Protein AF-A0A0D0E452-F1 (afdb_monomer_lite)

pLDDT: mean 76.48, std 16.0, range [31.0, 94.06]

Secondary structure (DSSP, 8-state):
-HHHHHHHHHTTSHHHHHHHHHHHHHS-SSTTT--HHHHHHIIIIII-TT---PPPPTTSS---HHHHHHHHHHH-HHHHHHHHHHHHHIIIIIHHHHHHHHSTT-TT--GGGGHHHHHHHHHHHHHHHH-THHHH-SS--GGGTSTTSPPPSSHHHHHHHHHHHHTT--TTHHHHHHHHHHHHHHHH-

Sequence (189 aa):
TAAELQVVEVSGRGGVKAASIAGAIFNHKDDKKGVHDTHCQYFEVIKGCGRSVTFSDTSNVQYRHMEQNLFNALHDSPTLTELAVLVWYSAAVGHPYMYYVQGEGTEEMCVLDLGPLHDQVKLHIQKFIDHPDLLLAKDAYAGTRTLDGSYWHVPGAITAVQQLARDGKLPHLCIALITFFTGSLIVWN

Structure (mmCIF, N/CA/C/O backbone):
data_AF-A0A0D0E452-F1
#
_entry.id   AF-A0A0D0E452-F1
#
loop_
_atom_site.group_PDB
_atom_site.id
_atom_site.type_symbol
_atom_site.label_atom_id
_atom_site.label_alt_id
_atom_site.label_comp_id
_atom_site.label_asym_id
_atom_site.label_entity_id
_atom_site.label_seq_id
_atom_site.pdbx_PDB_ins_code
_atom_site.Cartn_x
_atom_site.Cartn_y
_atom_site.Cartn_z
_atom_site.occupancy
_atom_site.B_iso_or_equiv
_atom_site.auth_seq_id
_atom_site.auth_comp_id
_atom_site.auth_asym_id
_atom_site.auth_atom_id
_atom_site.pdbx_PDB_model_num
ATOM 1 N N . THR A 1 1 ? -16.832 -17.266 -2.281 1.00 40.66 1 THR A N 1
ATOM 2 C CA . THR A 1 1 ? -18.293 -17.247 -1.991 1.00 40.66 1 THR A CA 1
ATOM 3 C C . THR A 1 1 ? -18.840 -15.836 -2.159 1.00 40.66 1 THR A C 1
ATOM 5 O O . THR A 1 1 ? -18.062 -14.896 -2.175 1.00 40.66 1 THR A O 1
ATOM 8 N N . ALA A 1 2 ? -20.160 -15.647 -2.289 1.00 31.67 2 ALA A N 1
ATOM 9 C CA . ALA A 1 2 ? -20.773 -14.314 -2.444 1.00 31.67 2 ALA A CA 1
ATOM 10 C C . ALA A 1 2 ? -20.379 -13.311 -1.332 1.00 31.67 2 ALA A C 1
ATOM 12 O O . ALA A 1 2 ? -20.322 -12.112 -1.579 1.00 31.67 2 ALA A O 1
ATOM 13 N N . ALA A 1 3 ? -20.028 -13.812 -0.142 1.00 31.00 3 ALA A N 1
ATOM 14 C CA . ALA A 1 3 ? -19.471 -13.024 0.956 1.00 31.00 3 ALA A CA 1
ATOM 15 C C . ALA A 1 3 ? -18.056 -12.482 0.668 1.00 31.00 3 ALA A C 1
ATOM 17 O O . ALA A 1 3 ? -17.771 -11.346 1.014 1.00 31.00 3 ALA A O 1
ATOM 18 N N . GLU A 1 4 ? -17.183 -13.238 -0.004 1.00 45.44 4 GLU A N 1
ATOM 19 C CA . GLU A 1 4 ? -15.844 -12.762 -0.399 1.00 45.44 4 GLU A CA 1
ATOM 20 C C . GLU A 1 4 ? -15.934 -11.680 -1.482 1.00 45.44 4 GLU A C 1
ATOM 22 O O . GLU A 1 4 ? -15.191 -10.707 -1.443 1.00 45.44 4 GLU A O 1
ATOM 27 N N . LEU A 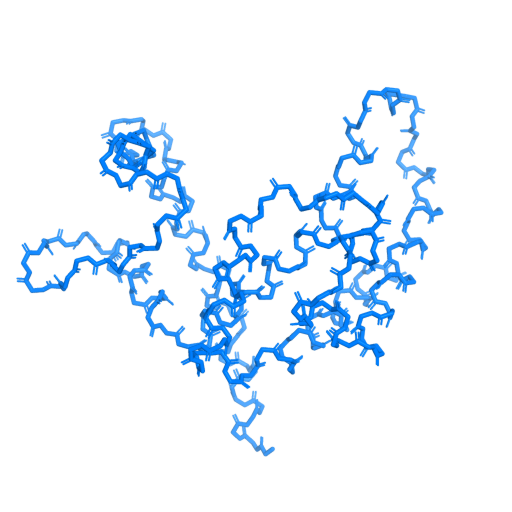1 5 ? -16.894 -11.805 -2.405 1.00 46.44 5 LEU A N 1
ATOM 28 C CA . LEU A 1 5 ? -17.164 -10.782 -3.419 1.00 46.44 5 LEU A CA 1
ATOM 29 C C . LEU A 1 5 ? -17.742 -9.501 -2.800 1.00 46.44 5 LEU A C 1
ATOM 31 O O . LEU A 1 5 ? -17.298 -8.417 -3.159 1.00 46.44 5 LEU A O 1
ATOM 35 N N . GLN A 1 6 ? -18.651 -9.609 -1.823 1.00 44.78 6 GLN A N 1
ATOM 36 C CA . GLN A 1 6 ? -19.116 -8.445 -1.061 1.00 44.78 6 GLN A CA 1
ATOM 37 C C . GLN A 1 6 ? -18.009 -7.816 -0.214 1.00 44.78 6 GLN A C 1
ATOM 39 O O . GLN A 1 6 ? -17.948 -6.597 -0.127 1.00 44.78 6 GLN A O 1
ATOM 44 N N . VAL A 1 7 ? -17.118 -8.609 0.388 1.00 44.06 7 VAL A N 1
ATOM 45 C CA . VAL A 1 7 ? -15.958 -8.077 1.118 1.00 44.06 7 VAL A CA 1
ATOM 46 C C . VAL A 1 7 ? -15.059 -7.281 0.174 1.00 44.06 7 VAL A C 1
ATOM 48 O O . VAL A 1 7 ? -14.664 -6.182 0.532 1.00 44.06 7 VAL A O 1
ATOM 51 N N . VAL A 1 8 ? -14.804 -7.763 -1.046 1.00 48.84 8 VAL A N 1
ATOM 52 C CA . VAL A 1 8 ? -14.020 -7.034 -2.061 1.00 48.84 8 VAL A CA 1
ATOM 53 C C . VAL A 1 8 ? -14.734 -5.762 -2.546 1.00 48.84 8 VAL A C 1
ATOM 55 O O . VAL A 1 8 ? -14.093 -4.731 -2.724 1.00 48.84 8 VAL A O 1
ATOM 58 N N . GLU A 1 9 ? -16.056 -5.800 -2.722 1.00 41.38 9 GLU A N 1
ATOM 59 C CA . GLU A 1 9 ? -16.851 -4.659 -3.203 1.00 41.38 9 GLU A CA 1
ATOM 60 C C . GLU A 1 9 ? -17.046 -3.571 -2.123 1.00 41.38 9 GLU A C 1
ATOM 62 O O . GLU A 1 9 ? -16.980 -2.375 -2.411 1.00 41.38 9 GLU A O 1
ATOM 67 N N . VAL A 1 10 ? -17.211 -3.971 -0.856 1.00 45.47 10 VAL A N 1
ATOM 68 C CA . VAL A 1 10 ? -17.295 -3.074 0.312 1.00 45.47 10 VAL A CA 1
ATOM 69 C C . VAL A 1 10 ? -15.907 -2.546 0.713 1.00 45.47 10 VAL A C 1
ATOM 71 O O . VAL A 1 10 ? -15.796 -1.404 1.158 1.00 45.47 10 VAL A O 1
ATOM 74 N N . SER A 1 11 ? -14.839 -3.311 0.458 1.00 46.31 11 SER A N 1
ATOM 75 C CA . SER A 1 11 ? -13.425 -2.923 0.632 1.00 46.31 11 SER A CA 1
ATOM 76 C C . SER A 1 11 ? -12.894 -2.029 -0.506 1.00 46.31 11 SER A C 1
ATOM 78 O O . SER A 1 11 ? -11.696 -1.880 -0.723 1.00 46.31 11 SER A O 1
ATOM 80 N N . GLY A 1 12 ? -13.772 -1.404 -1.291 1.00 52.22 12 GLY A N 1
ATOM 81 C CA . GLY A 1 12 ? -13.327 -0.608 -2.432 1.00 52.22 12 GLY A CA 1
ATOM 82 C C . GLY A 1 12 ? -12.670 0.731 -2.079 1.00 52.22 12 GLY A C 1
ATOM 83 O O . GLY A 1 12 ? -12.083 1.349 -2.969 1.00 52.22 12 GLY A O 1
ATOM 84 N N . ARG A 1 13 ? -12.841 1.276 -0.861 1.00 60.00 13 ARG A N 1
ATOM 85 C CA . ARG A 1 13 ? -12.525 2.701 -0.585 1.00 60.00 13 ARG A CA 1
ATOM 86 C C . ARG A 1 13 ? -12.171 3.055 0.863 1.00 60.00 13 ARG A C 1
ATOM 88 O O . ARG A 1 13 ? -11.947 4.242 1.122 1.00 60.00 13 ARG A O 1
ATOM 95 N N . GLY A 1 14 ? -12.144 2.107 1.798 1.00 78.38 14 GLY A N 1
ATOM 96 C CA . GLY A 1 14 ? -11.944 2.404 3.221 1.00 78.38 14 GLY A CA 1
ATOM 97 C C . GLY A 1 14 ? -10.585 3.049 3.479 1.00 78.38 14 GLY A C 1
ATOM 98 O O . GLY A 1 14 ? -10.500 4.144 4.040 1.00 78.38 14 GLY A O 1
ATOM 99 N N . GLY A 1 15 ? -9.523 2.429 2.967 1.00 81.75 15 GLY A N 1
ATOM 100 C CA . GLY A 1 15 ? -8.143 2.873 3.135 1.00 81.75 15 GLY A CA 1
ATOM 101 C C . GLY A 1 15 ? -7.854 4.188 2.419 1.00 81.75 15 GLY A C 1
ATOM 102 O O . GLY A 1 15 ? -7.293 5.107 3.014 1.00 81.75 15 GLY A O 1
ATOM 103 N N . VAL A 1 16 ? -8.306 4.341 1.169 1.00 84.12 16 VAL A N 1
ATOM 104 C CA . VAL A 1 16 ? -8.125 5.592 0.404 1.00 84.12 16 VAL A CA 1
ATOM 105 C C . VAL A 1 16 ? -8.861 6.753 1.074 1.00 84.12 16 VAL A C 1
ATOM 107 O O . VAL A 1 16 ? -8.323 7.857 1.194 1.00 84.12 16 VAL A O 1
ATOM 110 N N . LYS A 1 17 ? -10.086 6.518 1.561 1.00 84.81 17 LYS A N 1
ATOM 111 C CA . LYS A 1 17 ? -10.845 7.542 2.283 1.00 84.81 17 LYS A CA 1
ATOM 112 C C . LYS A 1 17 ? -10.200 7.873 3.626 1.00 84.81 17 LYS A C 1
ATOM 114 O O . LYS A 1 17 ? -10.129 9.053 3.964 1.00 84.81 17 LYS A O 1
ATOM 119 N N . ALA A 1 18 ? -9.702 6.876 4.356 1.00 85.88 18 ALA A N 1
ATOM 120 C CA . ALA A 1 18 ? -8.974 7.077 5.604 1.00 85.88 18 ALA A CA 1
ATOM 121 C C . ALA A 1 18 ? -7.712 7.922 5.385 1.00 85.88 18 ALA A C 1
ATOM 123 O O . ALA A 1 18 ? -7.514 8.908 6.091 1.00 85.88 18 ALA A O 1
ATOM 124 N N . ALA A 1 19 ? -6.919 7.617 4.353 1.00 84.81 19 ALA A N 1
ATOM 125 C CA . ALA A 1 19 ? -5.746 8.402 3.974 1.00 84.81 19 ALA A CA 1
ATOM 126 C C . ALA A 1 19 ? -6.113 9.845 3.585 1.00 84.81 19 ALA A C 1
ATOM 128 O O . ALA A 1 19 ? -5.442 10.788 3.996 1.00 84.81 19 ALA A O 1
ATOM 129 N N . SER A 1 20 ? -7.219 10.040 2.858 1.00 85.38 20 SER A N 1
ATOM 130 C CA . SER A 1 20 ? -7.733 11.373 2.518 1.00 85.38 20 SER A CA 1
ATOM 131 C C . SER A 1 20 ? -8.152 12.174 3.759 1.00 85.38 20 SER A C 1
ATOM 133 O O . SER A 1 20 ? -7.818 13.354 3.865 1.00 85.38 20 SER A O 1
ATOM 135 N N . ILE A 1 21 ? -8.851 11.545 4.711 1.00 85.69 21 ILE A N 1
ATOM 136 C CA . ILE A 1 21 ? -9.245 12.181 5.978 1.00 85.69 21 ILE A CA 1
ATOM 137 C C . ILE A 1 21 ? -8.005 12.511 6.814 1.00 85.69 21 ILE A C 1
ATOM 139 O O . ILE A 1 21 ? -7.896 13.625 7.319 1.00 85.69 21 ILE A O 1
ATOM 143 N N . ALA A 1 22 ? -7.049 11.584 6.915 1.00 84.25 22 ALA A N 1
ATOM 144 C C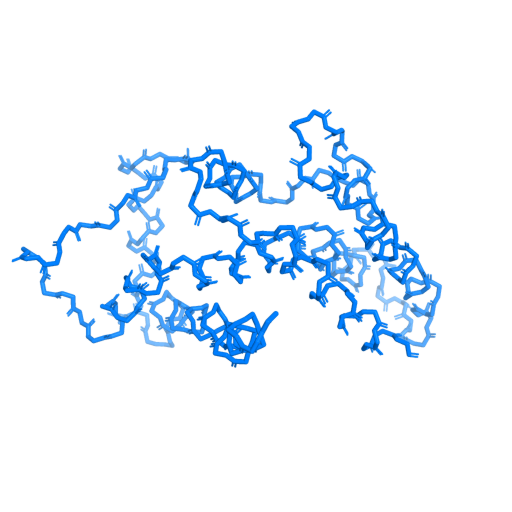A . ALA A 1 22 ? -5.779 11.812 7.595 1.00 84.25 22 ALA A CA 1
ATOM 145 C C . ALA A 1 22 ? -5.028 13.002 6.984 1.00 84.25 22 ALA A C 1
ATOM 147 O O . ALA A 1 22 ? -4.615 13.902 7.710 1.00 84.25 22 ALA A O 1
ATOM 148 N N . GLY A 1 23 ? -4.930 13.068 5.655 1.00 81.00 23 GLY A N 1
ATOM 149 C CA . GLY A 1 23 ? -4.336 14.203 4.951 1.00 81.00 23 GLY A CA 1
ATOM 150 C C . GLY A 1 23 ? -5.025 15.529 5.279 1.00 81.00 23 GLY A C 1
ATOM 151 O O . GLY A 1 23 ? -4.343 16.512 5.534 1.00 81.00 23 GLY A O 1
ATOM 152 N N . ALA A 1 24 ? -6.357 15.552 5.355 1.00 80.94 24 ALA A N 1
ATOM 153 C CA . ALA A 1 24 ? -7.107 16.755 5.717 1.00 80.94 24 ALA A CA 1
ATOM 154 C C . ALA A 1 24 ? -6.926 17.184 7.187 1.00 80.94 24 ALA A C 1
ATOM 156 O O . ALA A 1 24 ? -7.021 18.374 7.485 1.00 80.94 24 ALA A O 1
ATOM 157 N N . ILE A 1 25 ? -6.687 16.236 8.100 1.00 80.38 25 ILE A N 1
ATOM 158 C CA . ILE A 1 25 ? -6.428 16.507 9.525 1.00 80.38 25 ILE A CA 1
ATOM 159 C C . ILE A 1 25 ? -4.996 17.008 9.730 1.00 80.38 25 ILE A C 1
ATOM 161 O O . ILE A 1 25 ? -4.768 17.980 10.453 1.00 80.38 25 ILE A O 1
ATOM 165 N N . PHE A 1 26 ? -4.026 16.335 9.111 1.00 75.62 26 PHE A N 1
ATOM 166 C CA . PHE A 1 26 ? -2.618 16.659 9.285 1.00 75.62 26 PHE A CA 1
ATOM 167 C C . PHE A 1 26 ? -2.234 17.859 8.414 1.00 75.62 26 PHE A C 1
ATOM 169 O O . PHE A 1 26 ? -1.864 18.898 8.946 1.00 75.62 26 PHE A O 1
ATOM 176 N N . ASN A 1 27 ? -2.405 17.777 7.098 1.00 69.69 27 ASN A N 1
ATOM 177 C CA . ASN A 1 27 ? -1.984 18.810 6.152 1.00 69.69 27 ASN A CA 1
ATOM 178 C C . ASN A 1 27 ? -3.140 19.757 5.777 1.00 69.69 27 ASN A C 1
ATOM 180 O O . ASN A 1 27 ? -3.608 19.802 4.636 1.00 69.69 27 ASN A O 1
ATOM 184 N N . HIS A 1 28 ? -3.658 20.477 6.772 1.00 71.69 28 HIS A N 1
ATOM 185 C CA . HIS A 1 28 ? -4.763 21.415 6.592 1.00 71.69 28 HIS A CA 1
ATOM 186 C C . HIS A 1 28 ? -4.267 22.778 6.070 1.00 71.69 28 HIS A C 1
ATOM 188 O O . HIS A 1 28 ? -3.297 23.315 6.584 1.00 71.69 28 HIS A O 1
ATOM 194 N N . LYS A 1 29 ? -4.977 23.392 5.106 1.00 68.12 29 LYS A N 1
ATOM 195 C CA . LYS A 1 29 ? -4.598 24.687 4.480 1.00 68.12 29 LYS A CA 1
ATOM 196 C C . LYS A 1 29 ? -4.484 25.865 5.464 1.00 68.12 29 LYS A C 1
ATOM 198 O O . LYS A 1 29 ? -3.801 26.844 5.192 1.00 68.12 29 LYS A O 1
ATOM 203 N N . ASP A 1 30 ? -5.255 25.816 6.543 1.00 70.38 30 ASP A N 1
ATOM 204 C CA . ASP A 1 30 ? -5.158 26.757 7.663 1.00 70.38 30 ASP A CA 1
ATOM 205 C C . ASP A 1 30 ? -4.294 26.112 8.747 1.00 70.38 30 ASP A C 1
ATOM 207 O O . ASP A 1 30 ? -4.773 25.202 9.435 1.00 70.38 30 ASP A O 1
ATOM 211 N N . ASP A 1 31 ? -3.056 26.586 8.883 1.00 65.38 31 ASP A N 1
AT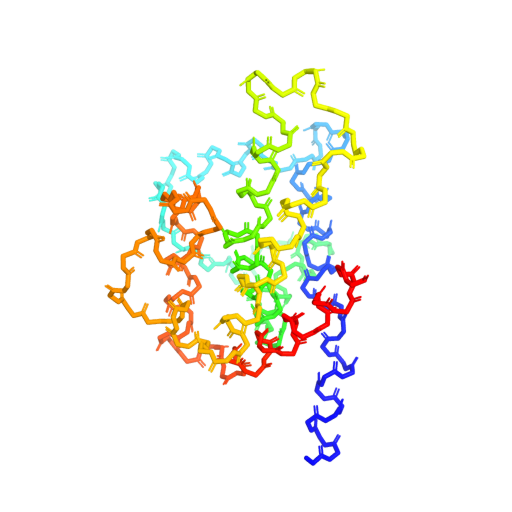OM 212 C CA . ASP A 1 31 ? -2.042 26.057 9.806 1.00 65.38 31 ASP A CA 1
ATOM 213 C C . ASP A 1 31 ? -2.509 26.075 11.268 1.00 65.38 31 ASP A C 1
ATOM 215 O O . ASP A 1 31 ? -2.066 25.274 12.083 1.00 65.38 31 ASP A O 1
ATOM 219 N N . LYS A 1 32 ? -3.472 26.942 11.617 1.00 68.75 32 LYS A N 1
ATOM 220 C CA . LYS A 1 32 ? -4.047 27.000 12.973 1.00 68.75 32 LYS A CA 1
ATOM 221 C C . LYS A 1 32 ? -5.051 25.881 13.254 1.00 68.75 32 LYS A C 1
ATOM 223 O O . LYS A 1 32 ? -5.465 25.705 14.399 1.00 68.75 32 LYS A O 1
ATOM 228 N N . LYS A 1 33 ? -5.515 25.185 12.214 1.00 67.31 33 LYS A N 1
ATOM 229 C CA . LYS A 1 33 ? -6.487 24.083 12.297 1.00 67.31 33 LYS A CA 1
ATOM 230 C C . LYS A 1 33 ? -5.866 22.723 11.991 1.00 67.31 33 LYS A C 1
ATOM 232 O O . LYS A 1 33 ? -6.492 21.717 12.319 1.00 67.31 33 LYS A O 1
ATOM 237 N N . GLY A 1 34 ? -4.693 22.696 11.358 1.00 63.38 34 GLY A N 1
ATOM 238 C CA . GLY A 1 34 ? -3.923 21.478 11.128 1.00 63.38 34 GLY A CA 1
ATOM 239 C C . GLY A 1 34 ? -3.302 20.961 12.419 1.00 63.38 34 GLY A C 1
ATOM 240 O O . GLY A 1 34 ? -2.910 21.735 13.288 1.00 63.38 34 GLY A O 1
ATOM 241 N N . VAL A 1 35 ? -3.225 19.637 12.552 1.00 71.62 35 VAL A N 1
ATOM 242 C CA . VAL A 1 35 ? -2.649 18.985 13.744 1.00 71.62 35 VAL A CA 1
ATOM 243 C C . VAL A 1 35 ? -1.233 18.462 13.466 1.00 71.62 35 VAL A C 1
ATOM 245 O O . VAL A 1 35 ? -0.622 17.868 14.347 1.00 71.62 35 VAL A O 1
ATOM 248 N N . HIS A 1 36 ? -0.680 18.677 12.262 1.00 66.50 36 HIS A N 1
ATOM 249 C CA . HIS A 1 36 ? 0.606 18.105 11.844 1.00 66.50 36 HIS A CA 1
ATOM 250 C C . HIS A 1 36 ? 1.757 18.435 12.794 1.00 66.50 36 HIS A C 1
ATOM 252 O O . HIS A 1 36 ? 2.336 17.510 13.350 1.00 66.50 36 HIS A O 1
ATOM 258 N N . ASP A 1 37 ? 2.038 19.712 13.059 1.00 64.25 37 ASP A N 1
ATOM 259 C CA . ASP A 1 37 ? 3.188 20.104 13.888 1.00 64.25 37 ASP A CA 1
ATOM 260 C C . ASP A 1 37 ? 3.065 19.600 15.328 1.00 64.25 37 ASP A C 1
ATOM 262 O O . ASP A 1 37 ? 4.014 19.067 15.899 1.00 64.25 37 ASP A O 1
ATOM 266 N N . THR A 1 38 ? 1.863 19.693 15.905 1.00 72.00 38 THR A N 1
ATOM 267 C CA . THR A 1 38 ? 1.586 19.169 17.252 1.00 72.00 38 THR A CA 1
ATOM 268 C C . THR A 1 38 ? 1.732 17.647 17.300 1.00 72.00 38 THR A C 1
ATOM 270 O O . THR A 1 38 ? 2.252 17.099 18.273 1.00 72.00 38 THR A O 1
ATOM 273 N N . HIS A 1 39 ? 1.303 16.950 16.247 1.00 69.06 39 HIS A N 1
ATOM 274 C CA . HIS A 1 39 ? 1.436 15.505 16.127 1.00 69.06 39 HIS A CA 1
ATOM 275 C C . HIS A 1 39 ? 2.905 15.097 15.952 1.00 69.06 39 HIS A C 1
ATOM 277 O O . HIS A 1 39 ? 3.389 14.262 16.710 1.00 69.06 39 HIS A O 1
ATOM 283 N N . CYS A 1 40 ? 3.645 15.715 15.030 1.00 65.44 40 CYS A N 1
ATOM 284 C CA . CYS A 1 40 ? 5.078 15.485 14.843 1.00 65.44 40 CYS A CA 1
ATOM 285 C C . CYS A 1 40 ? 5.842 15.708 16.154 1.00 65.44 40 CYS A C 1
ATOM 287 O O . CYS A 1 40 ? 6.545 14.807 16.608 1.00 65.44 40 CYS A O 1
ATOM 289 N N . GLN A 1 41 ? 5.592 16.823 16.849 1.00 68.19 41 GLN A N 1
ATOM 290 C CA . GLN A 1 41 ? 6.208 17.105 18.145 1.00 68.19 41 GLN A CA 1
ATOM 291 C C . GLN A 1 41 ? 5.857 16.049 19.206 1.00 68.19 41 GLN A C 1
ATOM 293 O O . GLN A 1 41 ? 6.729 15.612 19.951 1.00 68.19 41 GLN A O 1
ATOM 298 N N . TYR A 1 42 ? 4.605 15.594 19.289 1.00 68.56 42 TYR A N 1
ATOM 299 C CA . TYR A 1 42 ? 4.215 14.540 20.232 1.00 68.56 42 TYR A CA 1
ATOM 300 C C . TYR A 1 42 ? 4.938 13.214 19.953 1.00 68.56 42 TYR A C 1
ATOM 302 O O . TYR A 1 42 ? 5.439 12.562 20.876 1.00 68.56 42 TYR A O 1
ATOM 310 N N . PHE A 1 43 ? 5.010 12.810 18.685 1.00 66.12 43 PHE A N 1
ATOM 311 C CA . PHE A 1 43 ? 5.654 11.559 18.293 1.00 66.12 43 PHE A CA 1
ATOM 312 C C . PHE A 1 43 ? 7.176 11.613 18.448 1.00 66.12 43 PHE A C 1
ATOM 314 O O . PHE A 1 43 ? 7.763 10.636 18.910 1.00 66.12 43 PHE A O 1
ATOM 321 N N . GLU A 1 44 ? 7.807 12.748 18.153 1.00 67.31 44 GLU A N 1
ATOM 322 C CA . GLU A 1 44 ? 9.252 12.933 18.314 1.00 67.31 44 GLU A CA 1
ATOM 323 C C . GLU A 1 44 ? 9.662 13.124 19.776 1.00 67.31 44 GLU A C 1
ATOM 325 O O . GLU A 1 44 ? 10.554 12.430 20.263 1.00 67.31 44 GLU A O 1
ATOM 330 N N . VAL A 1 45 ? 9.001 14.037 20.491 1.00 66.94 45 VAL A N 1
ATOM 331 C CA . VAL A 1 45 ? 9.437 14.501 21.817 1.00 66.94 45 VAL A CA 1
ATOM 332 C C . VAL A 1 45 ? 8.887 13.630 22.942 1.00 66.94 45 VAL A C 1
ATOM 334 O O . VAL A 1 45 ? 9.582 13.388 23.926 1.00 66.94 45 VAL A O 1
ATOM 337 N N . ILE A 1 46 ? 7.642 13.157 22.831 1.00 66.19 46 ILE A N 1
ATOM 338 C CA . ILE A 1 46 ? 6.966 12.464 23.940 1.00 66.19 46 ILE A CA 1
ATOM 339 C C . ILE A 1 46 ? 7.013 10.946 23.776 1.00 66.19 46 ILE A C 1
ATOM 341 O O . ILE A 1 46 ? 7.243 10.226 24.751 1.00 66.19 46 ILE A O 1
ATOM 345 N N . LYS A 1 47 ? 6.766 10.428 22.569 1.00 64.25 47 LYS A N 1
ATOM 346 C CA . LYS A 1 47 ? 6.688 8.975 22.345 1.00 64.25 47 LYS A CA 1
ATOM 347 C C . LYS A 1 47 ? 7.999 8.352 21.877 1.00 64.25 47 LYS A C 1
ATOM 349 O O . LYS A 1 47 ? 8.272 7.219 22.280 1.00 64.25 47 LYS A O 1
ATOM 354 N N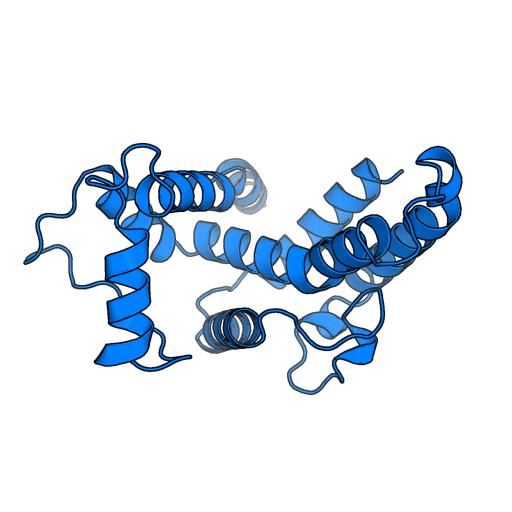 . GLY A 1 48 ? 8.807 9.083 21.115 1.00 57.06 48 GLY A N 1
ATOM 355 C CA . GLY A 1 48 ? 9.998 8.571 20.445 1.00 57.06 48 GLY A CA 1
ATOM 356 C C . GLY A 1 48 ? 9.654 7.827 19.148 1.00 57.06 48 GLY A C 1
ATOM 357 O O . GLY A 1 48 ? 8.611 7.175 19.035 1.00 57.06 48 GLY A O 1
ATOM 358 N N . CYS A 1 49 ? 10.548 7.921 18.161 1.00 50.97 49 CYS A N 1
ATOM 359 C CA . CYS A 1 49 ? 10.366 7.338 16.831 1.00 50.97 49 CYS A CA 1
ATOM 360 C C . CYS A 1 49 ? 10.116 5.815 16.900 1.00 50.97 49 CYS A C 1
ATOM 362 O O . CYS A 1 49 ? 10.828 5.087 17.591 1.00 50.97 49 CYS A O 1
ATOM 364 N N . GLY A 1 50 ? 9.096 5.328 16.184 1.00 52.75 50 GLY A N 1
ATOM 365 C CA . GLY A 1 50 ? 8.807 3.894 16.045 1.00 52.75 50 GLY A CA 1
ATOM 366 C C . GLY A 1 50 ? 7.904 3.262 17.114 1.00 52.75 50 GLY A C 1
ATOM 367 O O . GLY A 1 50 ? 7.648 2.060 17.037 1.00 52.75 50 GLY A O 1
ATOM 368 N N . ARG A 1 51 ? 7.372 4.017 18.089 1.00 49.47 51 ARG A N 1
ATOM 369 C CA . ARG A 1 51 ? 6.335 3.488 18.998 1.00 49.47 51 ARG A CA 1
ATOM 370 C C . ARG A 1 51 ? 4.941 3.592 18.382 1.00 49.47 51 ARG A C 1
ATOM 372 O O . ARG A 1 51 ? 4.416 4.685 18.196 1.00 49.47 51 ARG A O 1
ATOM 379 N N . SER A 1 52 ? 4.320 2.437 18.139 1.00 44.50 52 SER A N 1
ATOM 380 C CA . SER A 1 52 ? 2.888 2.339 17.842 1.00 44.50 52 SER A CA 1
ATOM 381 C C . SER A 1 52 ? 2.088 2.853 19.040 1.00 44.50 52 SER A C 1
ATOM 383 O O . SER A 1 52 ? 2.227 2.328 20.145 1.00 44.50 52 SER A O 1
ATOM 385 N N . VAL A 1 53 ? 1.245 3.862 18.832 1.00 47.25 53 VAL A N 1
ATOM 386 C CA . VAL A 1 53 ? 0.237 4.272 19.814 1.00 47.25 53 VAL A CA 1
ATOM 387 C C . VAL A 1 53 ? -1.130 3.809 19.343 1.00 47.25 53 VAL A C 1
ATOM 389 O O . VAL A 1 53 ? -1.550 4.089 18.224 1.00 47.25 53 VAL A O 1
ATOM 392 N N . THR A 1 54 ? -1.837 3.102 20.214 1.00 43.97 54 THR A N 1
ATOM 393 C CA . THR A 1 54 ? -3.289 3.003 20.123 1.00 43.97 54 THR A CA 1
ATOM 394 C C . THR A 1 54 ? -3.846 4.395 20.404 1.00 43.97 54 THR A C 1
ATOM 396 O O . THR A 1 54 ? -3.448 5.027 21.387 1.00 43.97 54 THR A O 1
ATOM 399 N N . PHE A 1 55 ? -4.725 4.897 19.538 1.00 43.31 55 PHE A N 1
ATOM 400 C CA . PHE A 1 55 ? -5.450 6.133 19.824 1.00 43.31 55 PHE A CA 1
ATOM 401 C C . PHE A 1 55 ? -6.197 5.998 21.165 1.00 43.31 55 PHE A C 1
ATOM 403 O O . PHE A 1 55 ? -6.674 4.915 21.506 1.00 43.31 55 PHE A O 1
ATOM 410 N N . SER A 1 56 ? -6.278 7.090 21.929 1.00 41.41 56 SER A N 1
ATOM 411 C CA . SER A 1 56 ? -6.979 7.142 23.218 1.00 41.41 56 SER A CA 1
ATOM 412 C C . SER A 1 56 ? -8.425 6.661 23.070 1.00 41.41 56 SER A C 1
ATOM 414 O O . SER A 1 56 ? -9.077 6.982 22.076 1.00 41.41 56 SER A O 1
ATOM 416 N N . ASP A 1 57 ? -8.940 5.924 24.053 1.00 41.22 57 ASP A N 1
ATOM 417 C CA . ASP A 1 57 ? -10.322 5.441 24.016 1.00 41.22 57 ASP A CA 1
ATOM 418 C C . ASP A 1 57 ? -11.327 6.608 23.897 1.00 41.22 57 ASP A C 1
ATOM 420 O O . ASP A 1 57 ? -11.156 7.680 24.489 1.00 41.22 57 ASP A O 1
ATOM 424 N N . THR A 1 58 ? -12.370 6.381 23.098 1.00 45.94 58 THR A N 1
ATOM 425 C CA . THR A 1 58 ? -13.396 7.343 22.654 1.00 45.94 58 THR A CA 1
ATOM 426 C C . THR A 1 58 ? -14.179 8.012 23.781 1.00 45.94 58 THR A C 1
ATOM 428 O O . THR A 1 58 ? -14.801 9.050 23.567 1.00 45.94 58 THR A O 1
ATOM 431 N N . SER A 1 59 ? -14.149 7.460 24.995 1.00 50.97 59 SER A N 1
ATOM 432 C CA . SER A 1 59 ? -14.992 7.921 26.097 1.00 50.97 59 SER A CA 1
ATOM 433 C C . SER A 1 59 ? -14.493 9.189 26.801 1.00 50.97 59 SER A C 1
ATOM 435 O O . SER A 1 59 ? -15.280 9.818 27.502 1.00 50.97 59 SER A O 1
ATOM 437 N N . ASN A 1 60 ? -13.215 9.571 26.648 1.00 46.69 60 ASN A N 1
ATOM 438 C CA . ASN A 1 60 ? -12.598 10.648 27.447 1.00 46.69 60 ASN A CA 1
ATOM 439 C C . ASN A 1 60 ? -11.961 11.788 26.629 1.00 46.69 60 ASN A C 1
ATOM 441 O O . ASN A 1 60 ? -11.489 12.764 27.212 1.00 46.69 60 ASN A O 1
ATOM 445 N N . VAL A 1 61 ? -11.962 11.702 25.296 1.00 50.19 61 VAL A N 1
ATOM 446 C CA . VAL A 1 61 ? -11.488 12.762 24.393 1.00 50.19 61 VAL A CA 1
ATOM 447 C C . VAL A 1 61 ? -12.618 13.060 23.413 1.00 50.19 61 VAL A C 1
ATOM 449 O O . VAL A 1 61 ? -13.078 12.156 22.722 1.00 50.19 61 VAL A O 1
ATOM 452 N N . GLN A 1 62 ? -13.097 14.306 23.346 1.00 56.25 62 GLN A N 1
ATOM 453 C CA . GLN A 1 62 ? -14.050 14.718 22.310 1.00 56.25 62 GLN A CA 1
ATOM 454 C C . GLN A 1 62 ? -13.337 14.742 20.954 1.00 56.25 62 GLN A C 1
ATOM 456 O O . GLN A 1 62 ? -12.872 15.790 20.507 1.00 56.25 62 GLN A O 1
ATOM 461 N N . TYR A 1 63 ? -13.238 13.582 20.306 1.00 59.19 63 TYR A N 1
ATOM 462 C CA . TYR A 1 63 ? -12.826 13.508 18.913 1.00 59.19 63 TYR A CA 1
ATOM 463 C C . TYR A 1 63 ? -13.778 14.351 18.066 1.00 59.19 63 TYR A C 1
ATOM 465 O O . TYR A 1 63 ? -15.005 14.237 18.164 1.00 59.19 63 TYR A O 1
ATOM 473 N N . ARG A 1 64 ? -13.227 15.201 17.199 1.00 73.69 64 ARG A N 1
ATOM 474 C CA . ARG A 1 64 ? -14.039 15.847 16.159 1.00 73.69 64 ARG A CA 1
ATOM 475 C C . ARG A 1 64 ? -14.498 14.789 15.153 1.00 73.69 64 ARG A C 1
ATOM 477 O O . ARG A 1 64 ? -13.842 13.768 14.980 1.00 73.69 64 ARG A O 1
ATOM 484 N N . HIS A 1 65 ? -15.591 15.043 14.427 1.00 80.19 65 HIS A N 1
ATOM 485 C CA . HIS A 1 65 ? -16.180 14.065 13.494 1.00 80.19 65 HIS A CA 1
ATOM 486 C C . HIS A 1 65 ? -15.168 13.419 12.529 1.00 80.19 65 HIS A C 1
ATOM 488 O O . HIS A 1 65 ? -15.238 12.221 12.276 1.00 80.19 65 HIS A O 1
ATOM 494 N N . MET A 1 66 ? -14.206 14.186 12.007 1.00 80.19 66 MET A N 1
ATOM 495 C CA . MET A 1 66 ? -13.174 13.646 11.113 1.00 80.19 66 MET A CA 1
ATOM 496 C C . MET A 1 66 ? -12.158 12.756 11.840 1.00 80.19 66 MET A C 1
ATOM 498 O O . MET A 1 66 ? -11.786 11.714 11.308 1.00 80.19 66 MET A O 1
ATOM 502 N N . GLU A 1 67 ? -11.745 13.127 13.053 1.00 81.88 67 GLU A N 1
ATOM 503 C CA . GLU A 1 67 ? -10.831 12.329 13.881 1.00 81.88 67 GLU A CA 1
ATOM 504 C C . GLU A 1 67 ? -11.492 11.017 14.303 1.00 81.88 67 GLU A C 1
ATOM 506 O O . GLU A 1 67 ? -10.864 9.969 14.218 1.00 81.88 67 GLU A O 1
ATOM 511 N N . GLN A 1 68 ? -12.779 11.054 14.662 1.00 82.62 68 GLN A N 1
ATOM 512 C CA . GLN A 1 68 ? -13.548 9.852 14.979 1.00 82.62 68 GLN A CA 1
ATOM 513 C C . GLN A 1 68 ? -13.671 8.926 13.763 1.00 82.62 68 GLN A C 1
ATOM 515 O O . GLN A 1 68 ? -13.536 7.713 13.892 1.00 82.62 68 GLN A O 1
ATOM 520 N N . ASN A 1 69 ? -13.892 9.481 12.568 1.00 85.44 69 ASN A N 1
ATOM 521 C CA . ASN A 1 69 ? -13.940 8.686 11.341 1.00 85.44 69 ASN A CA 1
ATOM 522 C C . ASN A 1 69 ? -12.586 8.032 11.038 1.00 85.44 69 ASN A C 1
ATOM 524 O O . ASN A 1 69 ? -12.549 6.861 10.665 1.00 85.44 69 ASN A O 1
ATOM 528 N N . LEU A 1 70 ? -11.481 8.763 11.226 1.00 86.31 70 LEU A N 1
ATOM 529 C CA . LEU A 1 70 ? -10.136 8.209 11.079 1.00 86.31 70 LEU A CA 1
ATOM 530 C C . LEU A 1 70 ? -9.853 7.138 12.140 1.00 86.31 70 LEU A C 1
ATOM 532 O O . LEU A 1 70 ? -9.331 6.077 11.815 1.00 86.31 70 LEU A O 1
ATOM 536 N N . PHE A 1 71 ? -10.241 7.381 13.391 1.00 85.62 71 PHE A N 1
ATOM 537 C CA . PHE A 1 71 ? -10.117 6.418 14.480 1.00 85.62 71 PHE A CA 1
ATOM 538 C C . PHE A 1 71 ? -10.850 5.116 14.153 1.00 85.62 71 PHE A C 1
ATOM 540 O O . PHE A 1 71 ? -10.257 4.044 14.240 1.00 85.62 71 PHE A O 1
ATOM 547 N N . ASN A 1 72 ? -12.115 5.210 13.735 1.00 85.81 72 ASN A N 1
ATOM 548 C CA . ASN A 1 72 ? -12.925 4.051 13.368 1.00 85.81 72 ASN A CA 1
ATOM 549 C C . ASN A 1 72 ? -12.282 3.279 12.209 1.00 85.81 72 ASN A C 1
ATOM 551 O O . ASN A 1 72 ? -12.184 2.059 12.274 1.00 85.81 72 ASN A O 1
ATOM 555 N N . ALA A 1 73 ? -11.775 3.987 11.196 1.00 86.56 73 ALA A N 1
ATOM 556 C CA . ALA A 1 73 ? -11.066 3.383 10.072 1.00 86.56 73 ALA A CA 1
ATOM 557 C C . ALA A 1 73 ? -9.793 2.631 10.503 1.00 86.56 73 ALA A C 1
ATOM 559 O O . ALA A 1 73 ? -9.511 1.550 9.996 1.00 86.56 73 ALA A O 1
ATOM 560 N N . LEU A 1 74 ? -9.036 3.160 11.468 1.00 86.44 74 LEU A N 1
ATOM 561 C CA . LEU A 1 74 ? -7.829 2.510 11.996 1.00 86.44 74 LEU A CA 1
ATOM 562 C C . LEU A 1 74 ? -8.119 1.323 12.926 1.00 86.44 74 LEU A C 1
ATOM 564 O O . LEU A 1 74 ? -7.197 0.585 13.265 1.00 86.44 74 LEU A O 1
ATOM 568 N N . HIS A 1 75 ? -9.372 1.132 13.340 1.00 85.94 75 HIS A N 1
ATOM 569 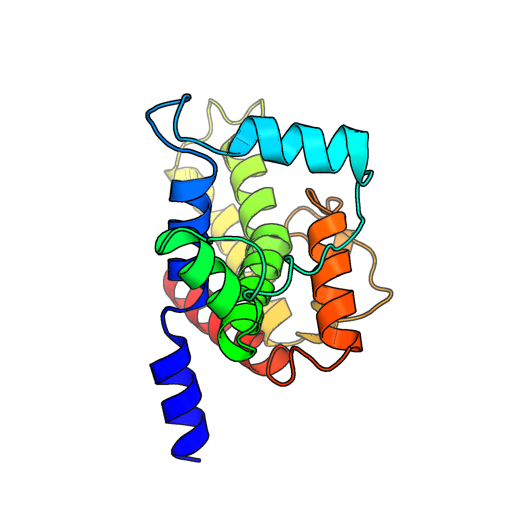C CA . HIS A 1 75 ? -9.815 -0.037 14.107 1.00 85.94 75 HIS A CA 1
ATOM 570 C C . HIS A 1 75 ? -10.614 -1.032 13.257 1.00 85.94 75 HIS A C 1
ATOM 572 O O . HIS A 1 75 ? -10.992 -2.095 13.748 1.00 85.94 75 HIS A O 1
ATOM 578 N N . ASP A 1 76 ? -10.834 -0.717 11.984 1.00 86.81 76 ASP A N 1
ATOM 579 C CA . ASP A 1 76 ? -11.532 -1.565 11.035 1.00 86.81 76 ASP A CA 1
ATOM 580 C C . ASP A 1 76 ? -10.534 -2.447 10.264 1.00 86.81 76 ASP A C 1
ATOM 582 O O . ASP A 1 76 ? -9.641 -1.963 9.567 1.00 86.81 76 ASP A O 1
ATOM 586 N N . SER A 1 77 ? -10.663 -3.769 10.410 1.00 87.44 77 SER A N 1
ATOM 587 C CA . SER A 1 77 ? -9.734 -4.752 9.826 1.00 87.44 77 SER A CA 1
ATOM 588 C C . SER A 1 77 ? -9.629 -4.694 8.288 1.00 87.44 77 SER A C 1
ATOM 590 O O . SER A 1 77 ? -8.495 -4.686 7.789 1.00 87.44 77 SER A O 1
ATOM 592 N N . PRO A 1 78 ? -10.728 -4.619 7.504 1.00 87.88 78 PRO A N 1
ATOM 593 C CA . PRO A 1 78 ? -10.621 -4.471 6.052 1.00 87.88 78 PRO A CA 1
ATOM 594 C C . PRO A 1 78 ? -9.959 -3.145 5.653 1.00 87.88 78 PRO A C 1
ATOM 596 O O . PRO A 1 78 ? -9.036 -3.158 4.838 1.00 87.88 78 PRO A O 1
ATOM 599 N N . THR A 1 79 ? -10.302 -2.026 6.301 1.00 90.06 79 THR A N 1
ATOM 600 C CA . THR A 1 79 ? -9.648 -0.732 6.039 1.00 90.06 79 THR A CA 1
ATOM 601 C C . THR A 1 79 ? -8.147 -0.751 6.358 1.00 90.06 79 THR A C 1
ATOM 603 O O . THR A 1 79 ? -7.336 -0.254 5.572 1.00 90.06 79 THR A O 1
ATOM 606 N N . LEU A 1 80 ? -7.740 -1.365 7.474 1.00 89.88 80 LEU A N 1
ATOM 607 C CA . LEU A 1 80 ? -6.324 -1.562 7.803 1.00 89.88 80 LEU A CA 1
ATOM 608 C C . LEU A 1 80 ? -5.602 -2.432 6.769 1.00 89.88 80 LEU A C 1
ATOM 610 O O . LEU A 1 80 ? -4.433 -2.186 6.471 1.00 89.88 80 LEU A O 1
ATOM 614 N N . THR A 1 81 ? -6.286 -3.434 6.220 1.00 91.00 81 THR A N 1
ATOM 615 C CA . THR A 1 81 ? -5.731 -4.302 5.176 1.00 91.00 81 THR A CA 1
ATOM 616 C C . THR A 1 81 ? -5.475 -3.514 3.892 1.00 91.00 81 THR A C 1
ATOM 618 O O . THR A 1 81 ? -4.384 -3.614 3.334 1.00 91.00 81 THR A O 1
ATOM 621 N N . GLU A 1 82 ? -6.410 -2.660 3.467 1.00 91.62 82 GLU A N 1
ATOM 622 C CA . GLU A 1 82 ? -6.204 -1.752 2.328 1.00 91.62 82 GLU A CA 1
ATOM 623 C C . GLU A 1 82 ? -5.027 -0.794 2.563 1.00 91.62 82 GLU A C 1
ATOM 625 O O . GLU A 1 82 ? -4.168 -0.638 1.695 1.00 91.62 82 GLU A O 1
ATOM 630 N N . LEU A 1 83 ? -4.942 -0.185 3.752 1.00 90.94 83 LEU A N 1
ATOM 631 C CA . LEU A 1 83 ? -3.827 0.696 4.114 1.00 90.94 83 LEU A CA 1
ATOM 632 C C . LEU A 1 83 ? -2.482 -0.044 4.089 1.00 90.94 83 LEU A C 1
ATOM 634 O O . LEU A 1 83 ? -1.497 0.490 3.582 1.00 90.94 83 LEU A O 1
ATOM 638 N N . ALA A 1 84 ? -2.436 -1.280 4.589 1.00 91.94 84 ALA A N 1
ATOM 639 C CA . ALA A 1 84 ? -1.239 -2.113 4.557 1.00 91.94 84 ALA A CA 1
ATOM 640 C C . ALA A 1 84 ? -0.789 -2.433 3.123 1.00 91.94 84 ALA A C 1
ATOM 642 O O . ALA A 1 84 ? 0.407 -2.383 2.830 1.00 91.94 84 ALA A O 1
ATOM 643 N N . VAL A 1 85 ? -1.729 -2.723 2.219 1.00 93.06 85 VAL A N 1
ATOM 644 C CA . VAL A 1 85 ? -1.433 -2.943 0.795 1.00 93.06 85 VAL A CA 1
ATOM 645 C C . VAL A 1 85 ? -0.869 -1.677 0.147 1.00 93.06 85 VAL A C 1
ATOM 647 O O . VAL A 1 85 ? 0.135 -1.759 -0.560 1.00 93.06 85 VAL A O 1
ATOM 650 N N . LEU A 1 86 ? -1.442 -0.504 0.438 1.00 91.69 86 LEU A N 1
ATOM 651 C CA . LEU A 1 86 ? -0.926 0.775 -0.063 1.00 91.69 86 LEU A CA 1
ATOM 652 C C . LEU A 1 86 ? 0.502 1.053 0.423 1.00 91.69 86 LEU A C 1
ATOM 654 O O . LEU A 1 86 ? 1.327 1.499 -0.371 1.00 91.69 86 LEU A O 1
ATOM 658 N N . VAL A 1 87 ? 0.810 0.750 1.689 1.00 91.69 87 VAL A N 1
ATOM 659 C CA . VAL A 1 87 ? 2.167 0.878 2.250 1.00 91.69 87 VAL A CA 1
ATOM 660 C C . VAL A 1 87 ? 3.155 -0.042 1.531 1.00 91.69 87 VAL A C 1
ATOM 662 O O . VAL A 1 87 ? 4.254 0.388 1.182 1.00 91.69 87 VAL A O 1
ATOM 665 N N . TRP A 1 88 ? 2.780 -1.298 1.276 1.00 91.56 88 TRP A N 1
ATOM 666 C CA . TRP A 1 88 ? 3.636 -2.222 0.528 1.00 91.56 88 TRP A CA 1
ATOM 667 C C . TRP A 1 88 ? 3.872 -1.755 -0.903 1.00 91.56 88 TRP A C 1
ATOM 669 O O . TRP A 1 88 ? 5.011 -1.753 -1.363 1.00 91.56 88 TRP A O 1
ATOM 679 N N . TYR A 1 89 ? 2.818 -1.326 -1.595 1.00 92.75 89 TYR A N 1
ATOM 680 C CA . TYR A 1 89 ? 2.929 -0.846 -2.966 1.00 92.75 89 TYR A CA 1
ATOM 681 C C . TYR A 1 89 ? 3.773 0.430 -3.061 1.00 92.75 89 TYR A C 1
ATOM 683 O O . TYR A 1 89 ? 4.648 0.534 -3.925 1.00 92.75 89 TYR A O 1
ATOM 691 N N . SER A 1 90 ? 3.560 1.393 -2.158 1.00 90.62 90 SER A N 1
ATOM 692 C CA . SER A 1 90 ? 4.350 2.623 -2.140 1.00 90.62 90 SER A CA 1
ATOM 693 C C . SER A 1 90 ? 5.818 2.320 -1.857 1.00 90.62 90 SER A C 1
ATOM 695 O O . SER A 1 90 ? 6.683 2.848 -2.543 1.00 90.62 90 SER A O 1
ATOM 697 N N . ALA A 1 91 ? 6.122 1.433 -0.911 1.00 89.94 91 ALA A N 1
ATOM 698 C CA . ALA A 1 91 ? 7.497 1.081 -0.580 1.00 89.94 91 ALA A CA 1
ATOM 699 C C . ALA A 1 91 ? 8.199 0.279 -1.684 1.00 89.94 91 ALA A C 1
ATOM 701 O O . ALA A 1 91 ? 9.358 0.554 -1.978 1.00 89.94 91 ALA A O 1
ATOM 702 N N . ALA A 1 92 ? 7.518 -0.695 -2.290 1.00 90.62 92 ALA A N 1
ATOM 703 C CA . ALA A 1 92 ? 8.118 -1.611 -3.257 1.00 90.62 92 ALA A CA 1
ATOM 704 C C . ALA A 1 92 ? 8.233 -1.024 -4.670 1.00 90.62 92 ALA A C 1
ATOM 706 O O . ALA A 1 92 ? 9.181 -1.349 -5.385 1.00 90.62 92 ALA A O 1
ATOM 707 N N . VAL A 1 93 ? 7.273 -0.184 -5.074 1.00 91.88 93 VAL A N 1
ATOM 708 C CA . VAL A 1 93 ? 7.149 0.330 -6.448 1.00 91.88 93 VAL A CA 1
ATOM 709 C C . VAL A 1 93 ? 7.096 1.854 -6.469 1.00 91.88 93 VAL A C 1
ATOM 711 O O . VAL A 1 93 ? 7.902 2.482 -7.147 1.00 91.88 93 VAL A O 1
ATOM 714 N N . GLY A 1 94 ? 6.174 2.462 -5.716 1.00 90.50 94 GLY A N 1
ATOM 715 C CA . GLY A 1 94 ? 5.848 3.887 -5.850 1.00 90.50 94 GLY A CA 1
ATOM 716 C C . GLY A 1 94 ? 6.997 4.846 -5.521 1.00 90.50 94 GLY A C 1
ATOM 717 O O . GLY A 1 94 ? 7.344 5.692 -6.341 1.00 90.50 94 GLY A O 1
ATOM 718 N N . HIS A 1 95 ? 7.593 4.729 -4.334 1.00 88.94 95 HIS A N 1
ATOM 719 C CA . HIS A 1 95 ? 8.703 5.580 -3.903 1.00 88.94 95 HIS A CA 1
ATOM 720 C C . HIS A 1 95 ? 9.947 5.400 -4.787 1.00 88.94 95 HIS A C 1
ATOM 722 O O . HIS A 1 95 ? 10.453 6.418 -5.254 1.00 88.94 95 HIS A O 1
ATOM 728 N N . PRO A 1 96 ? 10.407 4.169 -5.091 1.00 88.94 96 PRO A N 1
ATOM 729 C CA . PRO A 1 96 ? 11.527 3.958 -6.014 1.00 88.94 96 PRO A CA 1
ATOM 730 C C . PRO A 1 96 ? 11.276 4.532 -7.409 1.00 88.94 96 PRO A C 1
ATOM 732 O O . PRO A 1 96 ? 12.148 5.177 -7.980 1.00 88.94 96 PRO A O 1
ATOM 735 N N . TYR A 1 97 ? 10.064 4.345 -7.941 1.00 90.00 97 TYR A N 1
ATOM 736 C CA . TYR A 1 97 ? 9.673 4.901 -9.232 1.00 90.00 97 TYR A CA 1
ATOM 737 C C . TYR A 1 97 ? 9.749 6.431 -9.225 1.00 90.00 97 TYR A C 1
ATOM 739 O O . TYR A 1 97 ? 10.352 7.026 -10.114 1.00 90.00 97 TYR A O 1
ATOM 747 N N . MET A 1 98 ? 9.178 7.078 -8.203 1.00 86.94 98 MET A N 1
ATOM 748 C CA . MET A 1 98 ? 9.214 8.538 -8.089 1.00 86.94 98 MET A CA 1
ATOM 749 C C . MET A 1 98 ? 10.632 9.062 -7.903 1.00 86.94 98 MET A C 1
ATOM 751 O O . MET A 1 98 ? 10.970 10.085 -8.486 1.00 86.94 98 MET A O 1
ATOM 755 N N . TYR A 1 99 ? 11.469 8.354 -7.146 1.00 84.38 99 TYR A N 1
ATOM 756 C CA . TYR A 1 99 ? 12.869 8.724 -6.982 1.00 84.38 99 TYR A CA 1
ATOM 757 C C . TYR A 1 99 ? 13.636 8.641 -8.304 1.00 84.38 99 TYR A C 1
ATOM 759 O O . TYR A 1 99 ? 14.419 9.531 -8.607 1.00 84.38 99 TYR A O 1
ATOM 767 N N . TYR A 1 100 ? 13.368 7.621 -9.124 1.00 84.25 100 TYR A N 1
ATOM 768 C CA . TYR A 1 100 ? 13.963 7.514 -10.453 1.00 84.25 100 TYR A CA 1
ATOM 769 C C . TYR A 1 100 ? 13.518 8.659 -11.373 1.00 84.25 100 TYR A C 1
ATOM 771 O O . TYR A 1 100 ? 14.345 9.263 -12.039 1.00 84.25 100 TYR A O 1
ATOM 779 N N . VAL A 1 101 ? 12.223 8.989 -11.389 1.00 83.25 101 VAL A N 1
ATOM 780 C CA . VAL A 1 101 ? 11.661 10.035 -12.267 1.00 83.25 101 VAL A CA 1
ATOM 781 C C . VAL A 1 101 ? 12.021 11.457 -11.808 1.00 83.25 101 VAL A C 1
ATOM 783 O O . VAL A 1 101 ? 11.992 12.380 -12.614 1.00 83.25 101 VAL A O 1
ATOM 786 N N . GLN A 1 102 ? 12.328 11.651 -10.524 1.00 80.31 102 GLN A N 1
ATOM 787 C CA . GLN A 1 102 ? 12.629 12.961 -9.926 1.00 80.31 102 GLN A CA 1
ATOM 788 C C . GLN A 1 102 ? 14.097 13.099 -9.481 1.00 80.31 102 GLN A C 1
ATOM 790 O O . GLN A 1 102 ? 14.439 14.063 -8.797 1.00 80.31 102 GLN A O 1
ATOM 795 N N . GLY A 1 103 ? 14.955 12.126 -9.797 1.00 72.94 103 GLY A N 1
ATOM 796 C CA . GLY A 1 103 ? 16.332 12.059 -9.308 1.00 72.94 103 GLY A CA 1
ATOM 797 C C . GLY A 1 103 ? 17.271 13.061 -9.985 1.00 72.94 103 GLY A C 1
ATOM 798 O O . GLY A 1 103 ? 17.073 13.442 -11.139 1.00 72.94 103 GLY A O 1
ATOM 799 N N . GLU A 1 104 ? 18.335 13.469 -9.292 1.00 59.47 104 GLU A N 1
ATOM 800 C CA . GLU A 1 104 ? 19.363 14.344 -9.872 1.00 59.47 104 GLU A CA 1
ATOM 801 C C . GLU A 1 104 ? 19.987 13.693 -11.123 1.00 59.47 104 GLU A C 1
ATOM 803 O O . GLU A 1 104 ? 20.432 12.546 -11.084 1.00 59.47 104 GLU A O 1
ATOM 808 N N . GLY A 1 105 ? 19.989 14.415 -12.251 1.00 62.47 105 GLY A N 1
ATOM 809 C CA . GLY A 1 105 ? 20.438 13.902 -13.556 1.00 62.47 105 GLY A CA 1
ATOM 810 C C . GLY A 1 105 ? 19.328 13.364 -14.471 1.00 62.47 105 GLY A C 1
ATOM 811 O O . GLY A 1 105 ? 19.623 12.934 -15.583 1.00 62.47 105 GLY A O 1
ATOM 812 N N . THR A 1 106 ? 18.060 13.425 -14.050 1.00 57.41 106 THR A N 1
ATOM 813 C CA . THR A 1 106 ? 16.889 13.110 -14.899 1.00 57.41 106 THR A CA 1
ATOM 814 C C . THR A 1 106 ? 16.244 14.340 -15.545 1.00 57.41 106 THR A C 1
ATOM 816 O O . THR A 1 106 ? 15.240 14.213 -16.237 1.00 57.41 106 THR A O 1
ATOM 819 N N . GLU A 1 107 ? 16.840 15.528 -15.397 1.00 60.94 107 GLU A N 1
ATOM 820 C CA . GLU A 1 107 ? 16.325 16.779 -15.984 1.00 60.94 107 GLU A CA 1
ATOM 821 C C . GLU A 1 107 ? 16.219 16.730 -17.520 1.00 60.94 107 GLU A C 1
ATOM 823 O O . GLU A 1 107 ? 15.388 17.421 -18.107 1.00 60.94 107 GLU A O 1
ATOM 828 N N . GLU A 1 108 ? 17.028 15.883 -18.167 1.00 58.34 108 GLU A N 1
ATOM 829 C CA . GLU A 1 108 ? 17.008 15.656 -19.617 1.00 58.34 108 GLU A CA 1
ATOM 830 C C . GLU A 1 108 ? 16.186 14.423 -20.040 1.00 58.34 108 GLU A C 1
ATOM 832 O O . GLU A 1 108 ? 16.008 14.199 -21.238 1.00 58.34 108 GLU A O 1
ATOM 837 N N . MET A 1 109 ? 15.669 13.617 -19.100 1.00 62.50 109 MET A N 1
ATOM 838 C CA . MET A 1 109 ? 14.840 12.458 -19.449 1.00 62.50 109 MET A CA 1
ATOM 839 C C . MET A 1 109 ? 13.474 12.923 -19.945 1.00 62.50 109 MET A C 1
ATOM 841 O O . MET A 1 109 ? 12.671 13.496 -19.205 1.00 62.50 109 MET A O 1
ATOM 845 N N . CYS A 1 110 ? 13.175 12.632 -21.210 1.00 69.69 110 CYS A N 1
ATOM 846 C CA . CYS A 1 110 ? 11.841 12.844 -21.736 1.00 69.69 110 CYS A CA 1
ATOM 847 C C . CYS A 1 110 ? 10.885 11.821 -21.112 1.00 69.69 110 CYS A C 1
ATOM 849 O O . CYS A 1 110 ? 11.212 10.647 -20.958 1.00 69.69 110 CYS A O 1
ATOM 851 N N . VAL A 1 111 ? 9.647 12.233 -20.835 1.00 71.00 111 VAL A N 1
ATOM 852 C CA . VAL A 1 111 ? 8.570 11.323 -20.394 1.00 71.00 111 VAL A CA 1
ATOM 853 C C . VAL A 1 111 ? 8.376 10.150 -21.370 1.00 71.00 111 VAL A C 1
ATOM 855 O O . VAL A 1 111 ? 7.962 9.068 -20.958 1.00 71.00 111 VAL A O 1
ATOM 858 N N . LEU A 1 112 ? 8.704 10.342 -22.653 1.00 76.00 112 LEU A N 1
ATOM 859 C CA . LEU A 1 112 ? 8.639 9.302 -23.685 1.00 76.00 112 LEU A CA 1
ATOM 860 C C . LEU A 1 112 ? 9.722 8.218 -23.531 1.00 76.00 112 LEU A C 1
ATOM 862 O O . LEU A 1 112 ? 9.540 7.116 -24.042 1.00 76.00 112 LEU A O 1
ATOM 866 N N . ASP A 1 113 ? 10.797 8.492 -22.790 1.00 80.56 113 ASP A N 1
ATOM 867 C CA . ASP A 1 113 ? 11.908 7.560 -22.566 1.00 80.56 113 ASP A CA 1
ATOM 868 C C . ASP A 1 113 ? 11.673 6.641 -21.353 1.00 80.56 113 ASP A C 1
ATOM 870 O O . ASP A 1 113 ? 12.498 5.782 -21.048 1.00 80.56 113 ASP A O 1
ATOM 874 N N . LEU A 1 114 ? 10.526 6.768 -20.669 1.00 84.62 114 LEU A N 1
ATOM 875 C CA . LEU A 1 114 ? 10.172 5.958 -19.495 1.00 84.62 114 LEU A CA 1
ATOM 876 C C . LEU A 1 114 ? 9.715 4.530 -19.831 1.00 84.62 114 LEU A C 1
ATOM 878 O O . LEU A 1 114 ? 9.510 3.734 -18.916 1.00 84.62 114 LEU A O 1
ATOM 882 N N . GLY A 1 115 ? 9.578 4.178 -21.114 1.00 87.06 115 GLY A N 1
ATOM 883 C CA . GLY A 1 115 ? 9.130 2.850 -21.555 1.00 87.06 115 GLY A CA 1
ATOM 884 C C . GLY A 1 115 ? 9.875 1.686 -20.877 1.00 87.06 115 GLY A C 1
ATOM 885 O O . GLY A 1 115 ? 9.229 0.863 -20.228 1.00 87.06 115 GLY A O 1
ATOM 886 N N . PRO A 1 116 ? 11.223 1.648 -20.910 1.00 89.44 116 PRO A N 1
ATOM 887 C CA . PRO A 1 116 ? 11.995 0.601 -20.238 1.00 89.44 116 PRO A CA 1
ATOM 888 C C . PRO A 1 116 ? 11.776 0.544 -18.719 1.00 89.44 116 PRO A C 1
ATOM 890 O O . PRO A 1 116 ? 11.791 -0.539 -18.135 1.00 89.44 116 PRO A O 1
ATOM 893 N N . LEU A 1 117 ? 11.555 1.690 -18.065 1.00 89.06 117 LEU A N 1
ATOM 894 C CA . LEU A 1 117 ? 11.248 1.742 -16.634 1.00 89.06 117 LEU A CA 1
ATOM 895 C C . LEU A 1 117 ? 9.861 1.150 -16.350 1.00 89.06 117 LEU A C 1
ATOM 897 O O . LEU A 1 117 ? 9.691 0.413 -15.382 1.00 89.06 117 LEU A O 1
ATOM 901 N N . HIS A 1 118 ? 8.869 1.433 -17.196 1.00 91.25 118 HIS A N 1
ATOM 902 C CA . HIS A 1 118 ? 7.528 0.851 -17.070 1.00 91.25 118 HIS A CA 1
ATOM 903 C C . HIS A 1 118 ? 7.557 -0.663 -17.272 1.00 91.25 118 HIS A C 1
ATOM 905 O O . HIS A 1 118 ? 6.909 -1.383 -16.515 1.00 91.25 118 HIS A O 1
ATOM 911 N N . ASP A 1 119 ? 8.363 -1.166 -18.208 1.00 91.75 119 ASP A N 1
ATOM 912 C CA . ASP A 1 119 ? 8.564 -2.608 -18.389 1.00 91.75 119 ASP A CA 1
ATOM 913 C C . ASP A 1 119 ? 9.198 -3.261 -17.149 1.00 91.75 119 ASP A C 1
ATOM 915 O O . ASP A 1 119 ? 8.765 -4.333 -16.717 1.00 91.75 119 ASP A O 1
ATOM 919 N N . GLN A 1 120 ? 10.166 -2.594 -16.507 1.00 91.31 120 GLN A N 1
ATOM 920 C CA . GLN A 1 120 ? 10.723 -3.051 -15.227 1.00 91.31 120 GLN A CA 1
ATOM 921 C C . GLN A 1 120 ? 9.670 -3.072 -14.114 1.00 91.31 120 GLN A C 1
ATOM 923 O O . GLN A 1 120 ? 9.597 -4.045 -13.363 1.00 91.31 120 GLN A O 1
ATOM 928 N N . VAL A 1 121 ? 8.823 -2.041 -14.025 1.00 92.81 121 VAL A N 1
ATOM 929 C CA . VAL A 1 121 ? 7.709 -1.992 -13.065 1.00 92.81 121 VAL A CA 1
ATOM 930 C C . VAL A 1 121 ? 6.745 -3.156 -13.295 1.00 92.81 121 VAL A C 1
ATOM 932 O O . VAL A 1 121 ? 6.393 -3.841 -12.335 1.00 92.81 121 VAL A O 1
ATOM 935 N N . LYS A 1 122 ? 6.365 -3.437 -14.548 1.00 93.50 122 LYS A N 1
ATOM 936 C CA . LYS A 1 122 ? 5.487 -4.565 -14.904 1.00 93.50 122 LYS A CA 1
ATOM 937 C C . LYS A 1 122 ? 6.077 -5.903 -14.465 1.00 93.50 122 LYS A C 1
ATOM 939 O O . LYS A 1 122 ? 5.393 -6.682 -13.805 1.00 93.50 122 LYS A O 1
ATOM 944 N N . LEU A 1 123 ? 7.350 -6.153 -14.780 1.00 92.75 123 LEU A N 1
ATOM 945 C CA . LEU A 1 123 ? 8.048 -7.380 -14.380 1.00 92.75 123 LEU A CA 1
ATOM 946 C C . LEU A 1 123 ? 8.133 -7.517 -12.854 1.00 92.75 123 LEU A C 1
ATOM 948 O O . LEU A 1 123 ? 7.921 -8.604 -12.314 1.00 92.75 123 LEU A O 1
ATOM 952 N N . HIS A 1 124 ? 8.410 -6.418 -12.152 1.00 92.06 124 HIS A N 1
ATOM 953 C CA . HIS A 1 124 ? 8.506 -6.403 -10.693 1.00 92.06 124 HIS A CA 1
ATOM 954 C C . HIS A 1 124 ? 7.151 -6.651 -10.022 1.00 92.06 124 HIS A C 1
ATOM 956 O O . HIS A 1 124 ? 7.060 -7.439 -9.082 1.00 92.06 124 HIS A O 1
ATOM 962 N N . ILE A 1 125 ? 6.077 -6.053 -10.545 1.00 93.19 125 ILE A N 1
ATOM 963 C CA . ILE A 1 125 ? 4.703 -6.317 -10.100 1.00 93.19 125 ILE A CA 1
ATOM 964 C C . ILE A 1 125 ? 4.328 -7.783 -10.346 1.00 93.19 125 ILE A C 1
ATOM 966 O O . ILE A 1 125 ? 3.833 -8.438 -9.429 1.00 93.19 125 ILE A O 1
ATOM 970 N N . GLN A 1 126 ? 4.609 -8.322 -11.538 1.00 94.06 126 GLN A N 1
ATOM 971 C CA . GLN A 1 126 ? 4.319 -9.721 -11.871 1.00 94.06 126 GLN A CA 1
ATOM 972 C C . GLN A 1 126 ? 5.021 -10.687 -10.906 1.00 94.06 126 GLN A C 1
ATOM 974 O O . GLN A 1 126 ? 4.392 -11.596 -10.370 1.00 94.06 126 GLN A O 1
ATOM 979 N N . LYS A 1 127 ? 6.290 -10.423 -10.577 1.00 91.62 127 LYS A N 1
ATOM 980 C CA . LYS A 1 127 ? 7.053 -11.202 -9.593 1.00 91.62 127 LYS A CA 1
ATOM 981 C C . LYS A 1 127 ? 6.369 -11.265 -8.219 1.00 91.62 127 LYS A C 1
ATOM 983 O O . LYS A 1 127 ? 6.445 -12.298 -7.555 1.00 91.62 127 LYS A O 1
ATOM 988 N N . PHE A 1 128 ? 5.707 -10.195 -7.775 1.00 90.88 128 PHE A N 1
ATOM 989 C CA . PHE A 1 128 ? 4.969 -10.189 -6.505 1.00 90.88 128 PHE A CA 1
ATOM 990 C C . PHE A 1 128 ? 3.604 -10.864 -6.576 1.00 90.88 128 PHE A C 1
ATOM 992 O O . PHE A 1 128 ? 3.149 -11.389 -5.563 1.00 90.88 128 PHE A O 1
ATOM 999 N N . ILE A 1 129 ? 2.966 -10.869 -7.746 1.00 91.25 129 ILE A N 1
ATOM 1000 C CA . ILE A 1 129 ? 1.743 -11.644 -7.982 1.00 91.25 129 ILE A CA 1
ATOM 1001 C C . ILE A 1 129 ? 2.065 -13.141 -7.897 1.00 91.25 129 ILE A C 1
ATOM 1003 O O . ILE A 1 129 ? 1.353 -13.880 -7.220 1.00 91.25 129 ILE A O 1
ATOM 1007 N N . ASP A 1 130 ? 3.165 -13.567 -8.524 1.00 92.25 130 ASP A N 1
ATOM 1008 C CA . ASP A 1 130 ? 3.578 -14.974 -8.565 1.00 92.25 130 ASP A CA 1
ATOM 1009 C C . ASP A 1 130 ? 4.134 -15.456 -7.213 1.00 92.25 130 ASP A C 1
ATOM 1011 O O . ASP A 1 130 ? 3.917 -16.600 -6.804 1.00 92.25 130 ASP A O 1
ATOM 1015 N N . HIS A 1 131 ? 4.846 -14.580 -6.497 1.00 89.81 131 HIS A N 1
ATOM 1016 C CA . HIS A 1 131 ? 5.505 -14.892 -5.229 1.00 89.81 131 HIS A CA 1
ATOM 1017 C C . HIS A 1 131 ? 5.256 -13.802 -4.165 1.00 89.81 131 HIS A C 1
ATOM 1019 O O . HIS A 1 131 ? 6.183 -13.070 -3.791 1.00 89.81 131 HIS A O 1
ATOM 1025 N N . PRO A 1 132 ? 4.030 -13.699 -3.615 1.00 88.12 132 PRO A N 1
ATOM 1026 C CA . PRO A 1 132 ? 3.664 -12.675 -2.625 1.00 88.12 132 PRO A CA 1
ATOM 1027 C C . PRO A 1 132 ? 4.448 -12.800 -1.309 1.00 88.12 132 PRO A C 1
ATOM 1029 O O . PRO A 1 132 ? 4.687 -11.806 -0.616 1.00 88.12 132 PRO A O 1
ATOM 1032 N N . ASP A 1 133 ? 4.932 -14.003 -0.988 1.00 84.94 133 ASP A N 1
ATOM 1033 C CA . ASP A 1 133 ? 5.787 -14.262 0.175 1.00 84.94 133 ASP A CA 1
ATOM 1034 C C . ASP A 1 133 ? 7.083 -13.448 0.142 1.00 84.94 133 ASP A C 1
ATOM 1036 O O . ASP A 1 133 ? 7.646 -13.133 1.191 1.00 84.94 133 ASP A O 1
ATOM 1040 N N . LEU A 1 134 ? 7.546 -13.036 -1.043 1.00 83.62 134 LEU A N 1
ATOM 1041 C CA . LEU A 1 134 ? 8.733 -12.197 -1.164 1.00 83.62 134 LEU A CA 1
ATOM 1042 C C . LEU A 1 134 ? 8.562 -10.869 -0.434 1.00 83.62 134 LEU A C 1
ATOM 1044 O O . LEU A 1 134 ? 9.525 -10.424 0.183 1.00 83.62 134 LEU A O 1
ATOM 1048 N N . LEU A 1 135 ? 7.370 -10.268 -0.429 1.00 82.75 135 LEU A N 1
ATOM 1049 C CA . LEU A 1 135 ? 7.079 -9.054 0.344 1.00 82.75 135 LEU A CA 1
ATOM 1050 C C . LEU A 1 135 ? 6.818 -9.381 1.818 1.00 82.75 135 LEU A C 1
ATOM 1052 O O . LEU A 1 135 ? 7.359 -8.725 2.707 1.00 82.75 135 LEU A O 1
ATOM 1056 N N . LEU A 1 136 ? 6.045 -10.436 2.082 1.00 82.19 136 LEU A N 1
ATOM 1057 C CA . LEU A 1 136 ? 5.541 -10.746 3.422 1.00 82.19 136 LEU A CA 1
ATOM 1058 C C . LEU A 1 136 ? 6.556 -11.454 4.337 1.00 82.19 136 LEU A C 1
ATOM 1060 O O . LEU A 1 136 ? 6.406 -11.411 5.559 1.00 82.19 136 LEU A O 1
ATOM 1064 N N . ALA A 1 137 ? 7.599 -12.083 3.787 1.00 78.56 137 ALA A N 1
ATOM 1065 C CA . ALA A 1 137 ? 8.567 -12.846 4.573 1.00 78.56 137 ALA A CA 1
ATOM 1066 C C . ALA A 1 137 ? 9.311 -11.983 5.612 1.00 78.56 137 ALA A C 1
ATOM 1068 O O . ALA A 1 137 ? 9.544 -10.781 5.448 1.00 78.56 137 ALA A O 1
ATOM 1069 N N . LYS A 1 138 ? 9.734 -12.607 6.708 1.00 66.38 138 LYS A N 1
ATOM 1070 C CA . LYS A 1 138 ? 10.425 -11.910 7.798 1.00 66.38 138 LYS A CA 1
ATOM 1071 C C . LYS A 1 138 ? 11.866 -11.520 7.442 1.00 66.38 138 LYS A C 1
ATOM 1073 O O . LYS A 1 138 ? 12.323 -10.468 7.877 1.00 66.38 138 LYS A O 1
ATOM 1078 N N . ASP A 1 139 ? 12.525 -12.323 6.605 1.00 59.00 139 ASP A N 1
ATOM 1079 C CA . ASP A 1 139 ? 13.990 -12.335 6.494 1.00 59.00 139 ASP A CA 1
ATOM 1080 C C . ASP A 1 139 ? 14.529 -11.942 5.108 1.00 59.00 139 ASP A C 1
ATOM 1082 O O . ASP A 1 139 ? 15.728 -12.051 4.860 1.00 59.00 139 ASP A O 1
ATOM 1086 N N . ALA A 1 140 ? 13.681 -11.494 4.174 1.00 54.12 140 ALA A N 1
ATOM 1087 C CA . ALA A 1 140 ? 14.184 -11.154 2.845 1.00 54.12 140 ALA A CA 1
ATOM 1088 C C . ALA A 1 140 ? 14.897 -9.791 2.835 1.00 54.12 140 ALA A C 1
ATOM 1090 O O . ALA A 1 140 ? 14.379 -8.777 3.315 1.00 54.12 140 ALA A O 1
ATOM 1091 N N . TYR A 1 141 ? 16.101 -9.808 2.264 1.00 56.16 141 TYR A N 1
ATOM 1092 C CA . TYR A 1 141 ? 16.982 -8.661 2.072 1.00 56.16 141 TYR A CA 1
ATOM 1093 C C . TYR A 1 141 ? 16.256 -7.560 1.282 1.00 56.16 141 TYR A C 1
ATOM 1095 O O . TYR A 1 141 ? 15.595 -7.852 0.280 1.00 56.16 141 TYR A O 1
ATOM 1103 N N . ALA A 1 142 ? 16.385 -6.299 1.714 1.00 54.25 142 ALA A N 1
ATOM 1104 C CA . ALA A 1 142 ? 15.669 -5.157 1.126 1.00 54.25 142 ALA A CA 1
ATOM 1105 C C . ALA A 1 142 ? 15.843 -5.067 -0.404 1.00 54.25 142 ALA A C 1
ATOM 1107 O O . ALA A 1 142 ? 14.880 -4.804 -1.123 1.00 54.25 142 ALA A O 1
ATOM 1108 N N . GLY A 1 143 ? 17.025 -5.441 -0.907 1.00 56.91 143 GLY A N 1
ATOM 1109 C CA . GLY A 1 143 ? 17.340 -5.401 -2.335 1.00 56.91 143 GLY A CA 1
ATOM 1110 C C . GLY A 1 143 ? 16.489 -6.290 -3.246 1.00 56.91 143 GLY A C 1
ATOM 1111 O O . GLY A 1 143 ? 16.477 -6.079 -4.448 1.00 56.91 143 GLY A O 1
ATOM 1112 N N . THR A 1 144 ? 15.750 -7.271 -2.714 1.00 62.38 144 THR A N 1
ATOM 1113 C CA . THR A 1 144 ? 14.870 -8.131 -3.540 1.00 62.38 144 THR A CA 1
ATOM 1114 C C . THR A 1 144 ? 13.432 -7.609 -3.628 1.00 62.38 144 THR A C 1
ATOM 1116 O O . THR A 1 144 ? 12.647 -8.106 -4.442 1.00 62.38 144 THR A O 1
ATOM 1119 N N . ARG A 1 145 ? 13.074 -6.635 -2.781 1.00 75.25 145 ARG A N 1
ATOM 1120 C CA . ARG A 1 145 ? 11.686 -6.216 -2.529 1.00 75.25 145 ARG A CA 1
ATOM 1121 C C . ARG A 1 145 ? 11.359 -4.820 -3.049 1.00 75.25 145 ARG A C 1
ATOM 1123 O O . ARG A 1 145 ? 10.193 -4.508 -3.258 1.00 75.25 145 ARG A O 1
ATOM 1130 N N . THR A 1 146 ? 12.375 -4.006 -3.270 1.00 84.69 146 THR A N 1
ATOM 1131 C CA . THR A 1 146 ? 12.250 -2.657 -3.817 1.00 84.69 146 THR A CA 1
ATOM 1132 C C . THR A 1 146 ? 12.609 -2.680 -5.304 1.00 84.69 146 THR A C 1
ATOM 1134 O O . THR A 1 146 ? 13.487 -3.446 -5.694 1.00 84.69 146 THR A O 1
ATOM 1137 N N . LEU A 1 147 ? 11.937 -1.881 -6.138 1.00 84.88 147 LEU A N 1
ATOM 1138 C CA . LEU A 1 147 ? 12.158 -1.836 -7.595 1.00 84.88 147 LEU A CA 1
ATOM 1139 C C . LEU A 1 147 ? 13.622 -1.548 -7.975 1.00 84.88 147 LEU A C 1
ATOM 1141 O O . LEU A 1 147 ? 14.158 -2.164 -8.888 1.00 84.88 147 LEU A O 1
ATOM 1145 N N . ASP A 1 148 ? 14.266 -0.634 -7.257 1.00 83.00 148 ASP A N 1
ATOM 1146 C CA . ASP A 1 148 ? 15.658 -0.212 -7.453 1.00 83.00 148 ASP A CA 1
ATOM 1147 C C . ASP A 1 148 ? 16.657 -1.002 -6.583 1.00 83.00 148 ASP A C 1
ATOM 1149 O O . ASP A 1 148 ? 17.862 -0.766 -6.629 1.00 83.00 148 ASP A O 1
ATOM 1153 N N . GLY A 1 149 ? 16.164 -1.936 -5.763 1.00 82.75 149 GLY A N 1
ATOM 1154 C CA . GLY A 1 149 ? 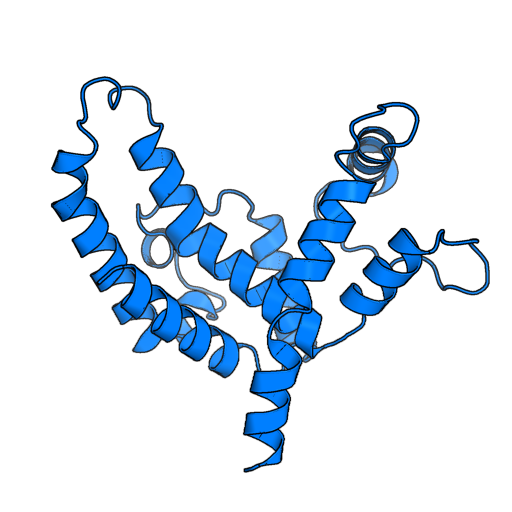16.967 -2.664 -4.785 1.00 82.75 149 GLY A CA 1
ATOM 1155 C C . GLY A 1 149 ? 17.413 -1.836 -3.570 1.00 82.75 149 GLY A C 1
ATOM 1156 O O . GLY A 1 149 ? 18.244 -2.305 -2.787 1.00 82.75 149 GLY A O 1
ATOM 1157 N N . SER A 1 150 ? 16.866 -0.636 -3.372 1.00 82.62 150 SER A N 1
ATOM 1158 C CA . SER A 1 150 ? 17.188 0.213 -2.224 1.00 82.62 150 SER A CA 1
ATOM 1159 C C . SER A 1 150 ? 16.547 -0.277 -0.923 1.00 82.62 150 SER A C 1
ATOM 1161 O O . SER A 1 150 ? 15.626 -1.101 -0.892 1.00 82.62 150 SER A O 1
ATOM 1163 N N . TYR A 1 151 ? 17.032 0.269 0.193 1.00 83.19 151 TYR A N 1
ATOM 1164 C CA . TYR A 1 151 ? 16.388 0.108 1.494 1.00 83.19 151 TYR A CA 1
ATOM 1165 C C . TYR A 1 151 ? 15.004 0.760 1.524 1.00 83.19 151 TYR A C 1
ATOM 1167 O O . TYR A 1 151 ? 14.708 1.690 0.776 1.00 83.19 151 TYR A O 1
ATOM 1175 N N . TRP A 1 152 ? 14.162 0.304 2.452 1.00 84.00 152 TRP A N 1
ATOM 1176 C CA . TRP A 1 152 ? 12.865 0.925 2.687 1.00 84.00 152 TRP A CA 1
ATOM 1177 C C . TRP A 1 152 ? 13.019 2.387 3.079 1.00 84.00 152 TRP A C 1
ATOM 1179 O O . TRP A 1 152 ? 13.666 2.692 4.078 1.00 84.00 152 TRP A O 1
ATOM 1189 N N . HIS A 1 153 ? 12.355 3.272 2.337 1.00 82.38 153 HIS A N 1
ATOM 1190 C CA . HIS A 1 153 ? 12.348 4.699 2.640 1.00 82.38 153 HIS A CA 1
ATOM 1191 C C . HIS A 1 153 ? 11.748 4.985 4.027 1.00 82.38 153 HIS A C 1
ATOM 1193 O O . HIS A 1 153 ? 12.275 5.788 4.791 1.00 82.38 153 HIS A O 1
ATOM 1199 N N . VAL A 1 154 ? 10.674 4.268 4.385 1.00 82.62 154 VAL A N 1
ATOM 1200 C CA . VAL A 1 154 ? 10.003 4.380 5.689 1.00 82.62 154 VAL A CA 1
ATOM 1201 C C . VAL A 1 154 ? 9.972 3.006 6.378 1.00 82.62 154 VAL A C 1
ATOM 1203 O O . VAL A 1 154 ? 8.943 2.325 6.377 1.00 82.62 154 VAL A O 1
ATOM 1206 N N . PRO A 1 155 ? 11.086 2.557 6.990 1.00 83.19 155 PRO A N 1
ATOM 1207 C CA . PRO A 1 155 ? 11.184 1.213 7.568 1.00 83.19 155 PRO A CA 1
ATOM 1208 C C . PRO A 1 155 ? 10.228 1.007 8.754 1.00 83.19 155 PRO A C 1
ATOM 1210 O O . PRO A 1 155 ? 9.773 -0.112 9.001 1.00 83.19 155 PRO A O 1
ATOM 1213 N N . GLY A 1 156 ? 9.869 2.086 9.460 1.00 83.56 156 GLY A N 1
ATOM 1214 C CA . GLY A 1 156 ? 8.884 2.051 10.543 1.00 83.56 156 GLY A CA 1
ATOM 1215 C C . GLY A 1 156 ? 7.489 1.634 10.071 1.00 83.56 156 GLY A C 1
ATOM 1216 O O . GLY A 1 156 ? 6.838 0.836 10.741 1.00 83.56 156 GLY A O 1
ATOM 1217 N N . ALA A 1 157 ? 7.058 2.095 8.890 1.00 85.38 157 ALA A N 1
ATOM 1218 C CA . ALA A 1 157 ? 5.761 1.730 8.319 1.00 85.38 157 ALA A CA 1
ATOM 1219 C C . ALA A 1 157 ? 5.716 0.241 7.941 1.00 85.38 157 ALA A C 1
ATOM 1221 O O . ALA A 1 157 ? 4.760 -0.455 8.280 1.00 85.38 157 ALA A O 1
ATOM 1222 N N . ILE A 1 158 ? 6.790 -0.271 7.330 1.00 87.50 158 ILE A N 1
ATOM 1223 C CA . ILE A 1 158 ? 6.925 -1.699 7.007 1.00 87.50 158 ILE A CA 1
ATOM 1224 C C . ILE A 1 158 ? 6.896 -2.551 8.274 1.00 87.50 158 ILE A C 1
ATOM 1226 O O . ILE A 1 158 ? 6.157 -3.531 8.352 1.00 87.50 158 ILE A O 1
ATOM 1230 N N . THR A 1 159 ? 7.651 -2.144 9.294 1.00 86.56 159 THR A N 1
ATOM 1231 C CA . THR A 1 159 ? 7.694 -2.849 10.581 1.00 86.56 159 THR A CA 1
ATOM 1232 C C . THR A 1 159 ? 6.314 -2.881 11.242 1.00 86.56 159 THR A C 1
ATOM 1234 O O . THR A 1 159 ? 5.904 -3.922 11.754 1.00 86.56 159 THR A O 1
ATOM 1237 N N . ALA A 1 160 ? 5.565 -1.776 11.191 1.00 87.75 160 ALA A N 1
ATOM 1238 C CA . ALA A 1 160 ? 4.212 -1.702 11.733 1.00 87.75 160 ALA A CA 1
ATOM 1239 C C . ALA A 1 160 ? 3.243 -2.643 10.999 1.00 87.75 160 ALA A C 1
ATOM 1241 O O . ALA A 1 160 ? 2.524 -3.398 11.649 1.00 87.75 160 ALA A O 1
ATOM 1242 N N . VAL A 1 161 ? 3.262 -2.666 9.661 1.00 88.50 161 VAL A N 1
ATOM 1243 C CA . VAL A 1 161 ? 2.425 -3.586 8.868 1.00 88.50 161 VAL A CA 1
ATOM 1244 C C . VAL A 1 161 ? 2.778 -5.046 9.156 1.00 88.50 161 VAL A C 1
ATOM 1246 O O . VAL A 1 161 ? 1.887 -5.872 9.356 1.00 88.50 161 VAL A O 1
ATOM 1249 N N . GLN A 1 162 ? 4.069 -5.372 9.247 1.00 87.56 162 GLN A N 1
ATOM 1250 C CA . GLN A 1 162 ? 4.520 -6.712 9.623 1.00 87.56 162 GLN A CA 1
ATOM 1251 C C . GLN A 1 162 ? 4.058 -7.099 11.033 1.00 87.56 162 GLN A C 1
ATOM 1253 O O . GLN A 1 162 ? 3.675 -8.247 11.253 1.00 87.56 162 GLN A O 1
ATOM 1258 N N . GLN A 1 163 ? 4.068 -6.163 11.985 1.00 87.69 163 GLN A N 1
ATOM 1259 C CA . GLN A 1 163 ? 3.561 -6.411 13.332 1.00 87.69 163 GLN A CA 1
ATOM 1260 C C . GLN A 1 163 ? 2.045 -6.643 13.325 1.00 87.69 163 GLN A C 1
ATOM 1262 O O . GLN A 1 163 ? 1.588 -7.620 13.906 1.00 87.69 163 GLN A O 1
ATOM 1267 N N . LEU A 1 164 ? 1.274 -5.827 12.601 1.00 87.06 164 LEU A N 1
ATOM 1268 C CA . LEU A 1 164 ? -0.176 -6.009 12.457 1.00 87.06 164 LEU A CA 1
ATOM 1269 C C . LEU A 1 164 ? -0.537 -7.362 11.827 1.00 87.06 164 LEU A C 1
ATOM 1271 O O . LEU A 1 164 ? -1.510 -7.996 12.239 1.00 87.06 164 LEU A O 1
ATOM 1275 N N . ALA A 1 165 ? 0.257 -7.825 10.859 1.00 87.25 165 ALA A N 1
ATOM 1276 C CA . ALA A 1 165 ? 0.104 -9.153 10.276 1.00 87.25 165 ALA A CA 1
ATOM 1277 C C . ALA A 1 165 ? 0.392 -10.264 11.303 1.00 87.25 165 ALA A C 1
ATOM 1279 O O . ALA A 1 165 ? -0.382 -11.214 11.406 1.00 87.25 165 ALA A O 1
ATOM 1280 N N . ARG A 1 166 ? 1.461 -10.131 12.105 1.00 86.31 166 ARG A N 1
ATOM 1281 C CA . ARG A 1 166 ? 1.799 -11.082 13.186 1.00 86.31 166 ARG A CA 1
ATOM 1282 C C . ARG A 1 166 ? 0.740 -11.134 14.280 1.00 86.31 166 ARG A C 1
ATOM 1284 O O . ARG A 1 166 ? 0.452 -12.213 14.784 1.00 86.31 166 ARG A O 1
ATOM 1291 N N . ASP A 1 167 ? 0.151 -9.991 14.608 1.00 87.94 167 ASP A N 1
ATOM 1292 C CA . ASP A 1 167 ? -0.924 -9.870 15.595 1.00 87.94 167 ASP A CA 1
ATOM 1293 C C . ASP A 1 167 ? -2.260 -10.448 15.083 1.00 87.94 167 ASP A C 1
ATOM 1295 O O . ASP A 1 167 ? -3.264 -10.406 15.791 1.00 87.94 167 ASP A O 1
ATOM 1299 N N . GLY A 1 168 ? -2.306 -10.958 13.844 1.00 86.50 168 GLY A N 1
ATOM 1300 C CA . GLY A 1 168 ? -3.501 -11.550 13.243 1.00 86.50 168 GLY A CA 1
ATOM 1301 C C . GLY A 1 168 ? -4.577 -10.533 12.855 1.00 86.50 168 GLY A C 1
ATOM 1302 O O . GLY A 1 168 ? -5.696 -10.922 12.531 1.00 86.50 168 GLY A O 1
ATOM 1303 N N . LYS A 1 169 ? -4.262 -9.231 12.859 1.00 86.50 169 LYS A N 1
ATOM 1304 C CA . LYS A 1 169 ? -5.224 -8.158 12.542 1.00 86.50 169 LYS A CA 1
ATOM 1305 C C . LYS A 1 169 ? -5.502 -8.005 11.046 1.00 86.50 169 LYS A C 1
ATOM 1307 O O . LYS A 1 169 ? -6.471 -7.341 10.678 1.00 86.50 169 LYS A O 1
ATOM 1312 N N . LEU A 1 170 ? -4.662 -8.610 10.202 1.00 88.12 170 LEU A N 1
ATOM 1313 C CA . LEU A 1 170 ? -4.713 -8.526 8.739 1.00 88.12 170 LEU A CA 1
ATOM 1314 C C . LEU A 1 170 ? -4.909 -9.919 8.097 1.00 88.12 170 LEU A C 1
ATOM 1316 O O . LEU A 1 170 ? -4.027 -10.392 7.375 1.00 88.12 170 LEU A O 1
ATOM 1320 N N . PRO A 1 171 ? -6.037 -10.609 8.349 1.00 87.19 171 PRO A N 1
ATOM 1321 C CA . PRO A 1 171 ? -6.239 -11.993 7.906 1.00 87.19 171 PRO A CA 1
ATOM 1322 C C . PRO A 1 171 ? -6.272 -12.151 6.377 1.00 87.19 171 PRO A C 1
ATOM 1324 O O . PRO A 1 171 ? -5.919 -13.206 5.857 1.00 87.19 171 PRO A O 1
ATOM 1327 N N . HIS A 1 172 ? -6.661 -11.103 5.646 1.00 88.19 172 HIS A N 1
ATOM 1328 C CA . HIS A 1 172 ? -6.819 -11.129 4.187 1.00 88.19 172 HIS A CA 1
ATOM 1329 C C . HIS A 1 172 ? -5.692 -10.410 3.432 1.00 88.19 172 HIS A C 1
ATOM 1331 O O . HIS A 1 172 ? -5.823 -10.163 2.234 1.00 88.19 172 HIS A O 1
ATOM 1337 N N . LEU A 1 173 ? -4.574 -10.095 4.101 1.00 88.69 173 LEU A N 1
ATOM 1338 C CA . LEU A 1 173 ? -3.490 -9.291 3.524 1.00 88.69 173 LEU A CA 1
ATOM 1339 C C . LEU A 1 173 ? -2.935 -9.871 2.221 1.00 88.69 173 LEU A C 1
ATOM 1341 O O . LEU A 1 173 ? -2.769 -9.135 1.257 1.00 88.69 173 LEU A O 1
ATOM 1345 N N . CYS A 1 174 ? -2.673 -11.179 2.178 1.00 89.38 174 CYS A N 1
ATOM 1346 C CA . CYS A 1 174 ? -2.095 -11.822 0.997 1.00 89.38 174 CYS A CA 1
ATOM 1347 C C . CYS A 1 174 ? -3.029 -11.718 -0.224 1.00 89.38 174 CYS A C 1
ATOM 1349 O O . CYS A 1 174 ? -2.611 -11.283 -1.294 1.00 89.38 174 CYS A O 1
ATOM 1351 N N . ILE A 1 175 ? -4.317 -12.023 -0.041 1.00 89.56 175 ILE A N 1
ATOM 1352 C CA . ILE A 1 175 ? -5.324 -11.960 -1.112 1.00 89.56 175 ILE A CA 1
ATOM 1353 C C . ILE A 1 175 ? -5.513 -10.515 -1.591 1.00 89.56 175 ILE A C 1
ATOM 1355 O O . ILE A 1 175 ? -5.538 -10.262 -2.798 1.00 89.56 175 ILE A O 1
ATOM 1359 N N . ALA A 1 176 ? -5.609 -9.562 -0.659 1.00 90.56 176 ALA A N 1
ATOM 1360 C CA . ALA A 1 176 ? -5.755 -8.146 -0.980 1.00 90.56 176 ALA A CA 1
ATOM 1361 C C . ALA A 1 176 ? -4.543 -7.615 -1.759 1.00 90.56 176 ALA A C 1
ATOM 1363 O O . ALA A 1 176 ? -4.706 -6.882 -2.732 1.00 90.56 176 ALA A O 1
ATOM 1364 N N . LEU A 1 177 ? -3.337 -8.041 -1.377 1.00 90.88 177 LEU A N 1
ATOM 1365 C CA . LEU A 1 177 ? -2.093 -7.675 -2.040 1.00 90.88 177 LEU A CA 1
ATOM 1366 C C . LEU A 1 177 ? -2.067 -8.185 -3.487 1.00 90.88 177 LEU A C 1
ATOM 1368 O O . LEU A 1 177 ? -1.905 -7.385 -4.403 1.00 90.88 177 LEU A O 1
ATOM 1372 N N . ILE A 1 178 ? -2.320 -9.477 -3.711 1.00 91.38 178 ILE A N 1
ATOM 1373 C CA . ILE A 1 178 ? -2.371 -10.067 -5.062 1.00 91.38 178 ILE A CA 1
ATOM 1374 C C . ILE A 1 178 ? -3.421 -9.363 -5.930 1.00 91.38 178 ILE A C 1
ATOM 1376 O O . ILE A 1 178 ? -3.144 -9.001 -7.075 1.00 91.38 178 ILE A O 1
ATOM 1380 N N . THR A 1 179 ? -4.617 -9.134 -5.382 1.00 92.69 179 THR A N 1
ATOM 1381 C CA . THR A 1 179 ? -5.720 -8.478 -6.101 1.00 92.69 179 THR A CA 1
ATOM 1382 C C . THR A 1 179 ? -5.339 -7.057 -6.510 1.00 92.69 179 THR A C 1
ATOM 1384 O O . THR A 1 179 ? -5.536 -6.666 -7.661 1.00 92.69 179 THR A O 1
ATOM 1387 N N . PHE A 1 180 ? -4.734 -6.296 -5.594 1.00 91.69 180 PHE A N 1
ATOM 1388 C CA . PHE A 1 180 ? -4.274 -4.940 -5.867 1.00 91.69 180 PHE A CA 1
ATOM 1389 C C . PHE A 1 180 ? -3.164 -4.911 -6.920 1.00 91.69 180 PHE A C 1
ATOM 1391 O O . PHE A 1 180 ? -3.253 -4.142 -7.874 1.00 91.69 180 PHE A O 1
ATOM 1398 N N . PHE A 1 181 ? -2.147 -5.770 -6.796 1.00 92.31 181 PHE A N 1
ATOM 1399 C CA . PHE A 1 181 ? -1.051 -5.832 -7.763 1.00 92.31 181 PHE A CA 1
ATOM 1400 C C . PHE A 1 181 ? -1.540 -6.255 -9.154 1.00 92.31 181 PHE A C 1
ATOM 1402 O O . PHE A 1 181 ? -1.141 -5.642 -10.143 1.00 92.31 181 PHE A O 1
ATOM 1409 N N . THR A 1 182 ? -2.479 -7.202 -9.234 1.00 92.81 182 THR A N 1
ATOM 1410 C CA . THR A 1 182 ? -3.136 -7.589 -10.495 1.00 92.81 182 THR A CA 1
ATOM 1411 C C . THR A 1 182 ? -3.862 -6.401 -11.126 1.00 92.81 182 THR A C 1
ATOM 1413 O O . THR A 1 182 ? -3.690 -6.130 -12.312 1.00 92.81 182 THR A O 1
ATOM 1416 N N . GLY A 1 183 ? -4.621 -5.642 -10.329 1.00 90.94 183 GLY A N 1
ATOM 1417 C CA . GLY A 1 183 ? -5.265 -4.412 -10.790 1.00 90.94 183 GLY A CA 1
ATOM 1418 C C . GLY A 1 183 ? -4.256 -3.360 -11.256 1.00 90.94 183 GLY A C 1
ATOM 1419 O O . GLY A 1 183 ? -4.448 -2.743 -12.300 1.00 90.94 183 GLY A O 1
ATOM 1420 N N . SER A 1 184 ? -3.148 -3.193 -10.529 1.00 90.25 184 SER A N 1
ATOM 1421 C CA . SER A 1 184 ? -2.100 -2.237 -10.892 1.00 90.25 184 SER A CA 1
ATOM 1422 C C . SER A 1 184 ? -1.403 -2.608 -12.203 1.00 90.25 184 SER A C 1
ATOM 1424 O O . SER A 1 184 ? -1.148 -1.729 -13.019 1.00 90.25 184 SER A O 1
ATOM 1426 N N . LEU A 1 185 ? -1.165 -3.900 -12.459 1.00 91.19 185 LEU A N 1
ATOM 1427 C CA . LEU A 1 185 ? -0.530 -4.372 -13.690 1.00 91.19 185 LEU A CA 1
ATOM 1428 C C . LEU A 1 185 ? -1.368 -4.033 -14.930 1.00 91.19 185 LEU A C 1
ATOM 1430 O O . LEU A 1 185 ? -0.811 -3.666 -15.959 1.00 91.19 185 LEU A O 1
ATOM 1434 N N . ILE A 1 186 ? -2.700 -4.100 -14.817 1.00 91.56 186 ILE A N 1
ATOM 1435 C CA . ILE A 1 186 ? -3.621 -3.704 -15.894 1.00 91.56 186 ILE A CA 1
ATOM 1436 C C . ILE A 1 186 ? -3.482 -2.212 -16.213 1.00 91.56 186 ILE A C 1
ATOM 1438 O O . ILE A 1 186 ? -3.551 -1.843 -17.375 1.00 91.56 186 ILE A O 1
ATOM 1442 N N . VAL A 1 187 ? -3.278 -1.363 -15.200 1.00 89.19 187 VAL A N 1
ATOM 1443 C CA . VAL A 1 187 ? -3.116 0.091 -15.382 1.00 89.19 187 VAL A CA 1
ATOM 1444 C C . VAL A 1 187 ? -1.782 0.438 -16.042 1.00 89.19 187 VAL A C 1
ATOM 1446 O O . VAL A 1 187 ? -1.707 1.412 -16.784 1.00 89.19 187 VAL A O 1
ATOM 1449 N N . TRP A 1 188 ? -0.732 -0.335 -15.764 1.00 85.81 188 TRP A N 1
ATOM 1450 C CA . TRP A 1 188 ? 0.579 -0.133 -16.380 1.00 85.81 188 TRP A CA 1
ATOM 1451 C C . TRP A 1 188 ? 0.655 -0.637 -17.826 1.00 85.81 188 TRP A C 1
ATOM 1453 O O . TRP A 1 188 ? 1.550 -0.210 -18.556 1.00 85.81 188 TRP A O 1
ATOM 1463 N N . ASN A 1 189 ? -0.220 -1.567 -18.225 1.00 74.94 189 ASN A N 1
ATOM 1464 C CA . ASN A 1 189 ? -0.278 -2.122 -19.581 1.00 74.94 189 ASN A CA 1
ATOM 1465 C C . ASN A 1 189 ? -0.814 -1.128 -20.607 1.00 74.94 189 ASN A C 1
ATOM 1467 O O . ASN A 1 189 ? -0.138 -1.030 -21.656 1.00 74.94 189 ASN A O 1
#

Radius of gyration: 18.38 Å; chains: 1; bounding box: 41×44×51 Å

Organism: NCBI:txid930991

Foldseek 3Di:
DVVVVVLCVVLPPLQVVLVVLLCCQAVPPPPVRHCNVVVVCCDPPPVNPLDDDQPPDPPPDPDDPSRVSNNVLCQDLSSVLLNLLVLLCCQAPVVVVVCVCVPPPNPPPDPVNCVVVLVLSLVLLVVCLVPVCCLLPPDHQQQSRHSNRDHGPCVSSSVVSNVCVVVVSHVCNSVSNNVVSVVVSVVSD